Protein AF-A0A2D6R6D3-F1 (afdb_monomer_lite)

Secondary structure (DSSP, 8-state):
--EEEEEEEEE---S-HHHHHHHHHHHHHHTT-EEEEEEETTEEEEEEEEEHHHHHHHHHHHHHHSTT---EEEEESS-S-SSEEEEE-S-SS--SS---GGGPPEEE-HHHHHHHHHTT---EEEE-S-HHHHHHEEETTPEEP--SSGGGHHHHHTT-GGGTTSEEEEE-SSSHHHHHHHHHHHHTT-SEEEEETTHHHHHHHHSTTSSEEE-EE-SSTT-EE--S----B-TTT--B---EEE-SBTTT--EEE--HHHHHHTTT-SSHHHHH-S-BPP-------EEEEEEEEETTTTEEEEEESS-EETT-EEEEEETTEEEEEE-S--B-TT--B-SEESSEEEEEE-SS---TTPEEE-

Radius of gyration: 24.83 Å; chains: 1; bounding box: 67×50×64 Å

pLDDT: mean 93.05, std 6.68, range [47.41, 98.69]

Structure (mmCIF, N/CA/C/O backbone):
data_AF-A0A2D6R6D3-F1
#
_entry.id   AF-A0A2D6R6D3-F1
#
loop_
_atom_site.group_PDB
_atom_site.id
_atom_site.type_symbol
_atom_site.label_atom_id
_atom_site.label_alt_id
_atom_site.label_comp_id
_atom_site.label_asym_id
_atom_site.label_entity_id
_atom_site.label_seq_id
_atom_site.pdbx_PDB_ins_code
_atom_site.Cartn_x
_atom_site.Cartn_y
_atom_site.Cartn_z
_atom_site.occupancy
_atom_site.B_iso_or_equiv
_atom_site.auth_seq_id
_atom_site.auth_comp_id
_atom_site.auth_asym_id
_atom_site.auth_atom_id
_atom_site.pdbx_PDB_model_num
ATOM 1 N N . MET A 1 1 ? 17.740 9.467 -7.836 1.00 66.69 1 MET A N 1
ATOM 2 C CA . MET A 1 1 ? 16.291 9.187 -7.951 1.00 66.69 1 MET A CA 1
ATOM 3 C C . MET A 1 1 ? 15.582 10.338 -8.661 1.00 66.69 1 MET A C 1
ATOM 5 O O . MET A 1 1 ? 15.457 11.415 -8.078 1.00 66.69 1 MET A O 1
ATOM 9 N N . ARG A 1 2 ? 15.215 10.122 -9.936 1.00 89.38 2 ARG A N 1
ATOM 10 C CA . ARG A 1 2 ? 14.575 11.101 -10.849 1.00 89.38 2 ARG A CA 1
ATOM 11 C C . ARG A 1 2 ? 13.041 11.078 -10.786 1.00 89.38 2 ARG A C 1
ATOM 13 O O . ARG A 1 2 ? 12.392 12.029 -11.209 1.00 89.38 2 ARG A O 1
ATOM 20 N N . TYR A 1 3 ? 12.477 9.998 -10.257 1.00 93.69 3 TYR A N 1
ATOM 21 C CA . TYR A 1 3 ? 11.042 9.792 -10.134 1.00 93.69 3 TYR A CA 1
ATOM 22 C C . TYR A 1 3 ? 10.617 9.931 -8.678 1.00 93.69 3 TYR A C 1
ATOM 24 O O . TYR A 1 3 ? 11.438 9.883 -7.754 1.00 93.69 3 TYR A O 1
ATOM 32 N N . SER A 1 4 ? 9.321 10.108 -8.493 1.00 95.12 4 SER A N 1
ATOM 33 C CA . SER A 1 4 ? 8.671 10.097 -7.199 1.00 95.12 4 SER A CA 1
ATOM 34 C C . SER A 1 4 ? 7.430 9.225 -7.261 1.00 95.12 4 SER A C 1
ATOM 36 O O . SER A 1 4 ? 6.724 9.219 -8.271 1.00 95.12 4 SER A O 1
ATOM 38 N N . ILE A 1 5 ? 7.196 8.472 -6.193 1.00 95.31 5 ILE A N 1
ATOM 39 C CA . ILE A 1 5 ? 5.984 7.696 -5.971 1.00 95.31 5 ILE A CA 1
ATOM 40 C C . ILE A 1 5 ? 5.196 8.435 -4.905 1.00 95.31 5 ILE A C 1
ATOM 42 O O . ILE A 1 5 ? 5.696 8.632 -3.796 1.00 95.31 5 ILE A O 1
ATOM 46 N N . ILE A 1 6 ? 3.963 8.811 -5.226 1.00 95.88 6 ILE A N 1
ATOM 47 C CA . ILE A 1 6 ? 3.042 9.382 -4.254 1.00 95.88 6 ILE A CA 1
ATOM 48 C C . ILE A 1 6 ? 1.914 8.403 -3.957 1.00 95.88 6 ILE A C 1
ATOM 50 O O . ILE A 1 6 ? 1.458 7.674 -4.836 1.00 95.88 6 ILE A O 1
ATOM 54 N N . SER A 1 7 ? 1.424 8.426 -2.723 1.00 95.62 7 SER A N 1
ATOM 55 C CA . SER A 1 7 ? 0.125 7.858 -2.365 1.00 95.62 7 SER A CA 1
ATOM 56 C C . SER A 1 7 ? -0.698 8.875 -1.591 1.00 95.62 7 SER A C 1
ATOM 58 O O . SER A 1 7 ? -0.159 9.689 -0.836 1.00 95.62 7 SER A O 1
ATOM 60 N N . PHE A 1 8 ? -2.006 8.846 -1.805 1.00 96.88 8 PHE A N 1
ATOM 61 C CA . PHE A 1 8 ? -2.938 9.820 -1.262 1.00 96.88 8 PHE A CA 1
ATOM 62 C C . PHE A 1 8 ? -4.339 9.226 -1.178 1.00 96.88 8 PHE A C 1
ATOM 64 O O . PHE A 1 8 ? -4.719 8.352 -1.954 1.00 96.88 8 PHE A O 1
ATOM 71 N N . TYR A 1 9 ? -5.129 9.734 -0.245 1.00 96.56 9 TYR A N 1
ATOM 72 C CA . TYR A 1 9 ? -6.559 9.478 -0.211 1.00 96.56 9 TYR A CA 1
ATOM 73 C C . TYR A 1 9 ? -7.276 10.641 0.450 1.00 96.56 9 TYR A C 1
ATOM 75 O O . TYR A 1 9 ? -6.692 11.382 1.243 1.00 96.56 9 TYR A O 1
ATOM 83 N N . ARG A 1 10 ? -8.561 10.771 0.150 1.00 95.25 10 ARG A N 1
ATOM 84 C CA . ARG A 1 10 ? -9.457 11.668 0.857 1.00 95.25 10 ARG A CA 1
ATOM 85 C C . ARG A 1 10 ? -10.887 11.204 0.692 1.00 95.25 10 ARG A C 1
ATOM 87 O O . ARG A 1 10 ? -11.360 11.073 -0.433 1.00 95.25 10 ARG A O 1
ATOM 94 N N . TYR A 1 11 ? -11.573 11.054 1.818 1.00 94.25 11 TYR A N 1
ATOM 95 C CA . TYR A 1 11 ? -13.024 10.965 1.835 1.00 94.25 11 TYR A CA 1
ATOM 96 C C . TYR A 1 11 ? -13.609 12.375 1.716 1.00 94.25 11 TYR A C 1
ATOM 98 O O . TYR A 1 11 ? -13.347 13.247 2.547 1.00 94.25 11 TYR A O 1
ATOM 106 N N . HIS A 1 12 ? -14.327 12.622 0.630 1.00 93.00 12 HIS A N 1
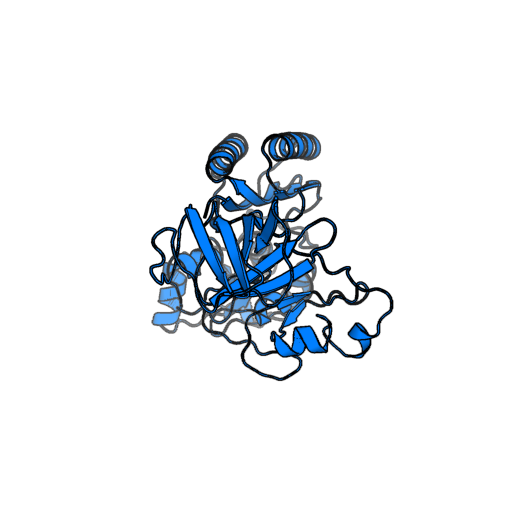ATOM 107 C CA . HIS A 1 12 ? -14.983 13.887 0.325 1.00 93.00 12 HIS A CA 1
ATOM 108 C C . HIS A 1 12 ? -16.080 13.612 -0.693 1.00 93.00 12 HIS A C 1
ATOM 110 O O . HIS A 1 12 ? -15.853 12.858 -1.633 1.00 93.00 12 HIS A O 1
ATOM 116 N N . HIS A 1 13 ? -17.253 14.215 -0.519 1.00 94.50 13 HIS A N 1
ATOM 117 C CA . HIS A 1 13 ? -18.343 13.985 -1.454 1.00 94.50 13 HIS A CA 1
ATOM 118 C C . HIS A 1 13 ? -17.981 14.512 -2.849 1.00 94.50 13 HIS A C 1
ATOM 120 O O . HIS A 1 13 ? -17.652 15.687 -3.002 1.00 94.50 13 HIS A O 1
ATOM 126 N N . ILE A 1 14 ? -18.055 13.644 -3.856 1.00 96.06 14 ILE A N 1
ATOM 127 C CA . ILE A 1 14 ? -17.831 13.990 -5.261 1.00 96.06 14 ILE A CA 1
ATOM 128 C C . ILE A 1 14 ? -19.138 13.760 -6.012 1.00 96.06 14 ILE A C 1
ATOM 130 O O . ILE A 1 14 ? -19.600 12.627 -6.139 1.00 96.06 14 ILE A O 1
ATOM 134 N N . GLU A 1 15 ? -19.721 14.839 -6.533 1.00 95.31 15 GLU A N 1
ATOM 135 C CA . GLU A 1 15 ? -21.025 14.791 -7.205 1.00 95.31 15 GLU A CA 1
ATOM 136 C C . GLU A 1 15 ? -20.974 13.972 -8.508 1.00 95.31 15 GLU A C 1
ATOM 138 O O . GLU A 1 15 ? -21.871 13.176 -8.785 1.00 95.31 15 GLU A O 1
ATOM 143 N N . LYS A 1 16 ? -19.908 14.151 -9.303 1.00 96.69 16 LYS A N 1
ATOM 144 C CA . LYS A 1 16 ? -19.742 13.557 -10.642 1.00 96.69 16 LYS A CA 1
ATOM 145 C C . LYS A 1 16 ? -18.388 12.843 -10.770 1.00 96.69 16 LYS A C 1
ATOM 147 O O . LYS A 1 16 ? -17.473 13.382 -11.402 1.00 96.69 16 LYS A O 1
ATOM 152 N N . PRO A 1 17 ? -18.220 11.655 -10.158 1.00 97.75 17 PRO A N 1
ATOM 153 C CA . PRO A 1 17 ? -16.941 10.943 -10.139 1.00 97.75 17 PRO A CA 1
ATOM 154 C C . PRO A 1 17 ? -16.437 10.555 -11.538 1.00 97.75 17 PRO A C 1
ATOM 156 O O . PRO A 1 17 ? -15.229 10.459 -11.751 1.00 97.75 17 PRO A O 1
ATOM 159 N N . GLU A 1 18 ? -17.329 10.379 -12.513 1.00 98.19 18 GLU A N 1
ATOM 160 C CA . GLU A 1 18 ? -16.987 10.059 -13.900 1.00 98.19 18 GLU A CA 1
ATOM 161 C C . GLU A 1 18 ? -16.227 11.197 -14.584 1.00 98.19 18 GLU A C 1
ATOM 163 O O . GLU A 1 18 ? -15.234 10.925 -15.263 1.00 98.19 18 GLU A O 1
ATOM 168 N N . LEU A 1 19 ? -16.653 12.449 -14.361 1.00 97.62 19 LEU A N 1
ATOM 169 C CA . LEU A 1 19 ? -16.004 13.636 -14.926 1.00 97.62 19 LEU A CA 1
ATOM 170 C C . LEU A 1 19 ? -14.599 13.811 -14.356 1.00 97.62 19 LEU A C 1
ATOM 172 O O . LEU A 1 19 ? -13.647 13.992 -15.109 1.00 97.62 19 LEU A O 1
ATOM 176 N N . LEU A 1 20 ? -14.459 13.677 -13.035 1.00 97.12 20 LEU A N 1
ATOM 177 C CA . LEU A 1 20 ? -13.153 13.743 -12.389 1.00 97.12 20 LEU A CA 1
ATOM 178 C C . LEU A 1 20 ? -12.238 12.603 -12.857 1.00 97.12 20 LEU A C 1
ATOM 180 O O . LEU A 1 20 ? -11.046 12.808 -13.072 1.00 97.12 20 LEU A O 1
ATOM 184 N N . ARG A 1 21 ? -12.778 11.392 -13.042 1.00 98.00 21 ARG A N 1
ATOM 185 C CA . ARG A 1 21 ? -12.014 10.270 -13.599 1.00 98.00 21 ARG A CA 1
ATOM 186 C C . ARG A 1 21 ? -11.478 10.606 -14.990 1.00 98.00 21 ARG A C 1
ATOM 188 O O . ARG A 1 21 ? -10.317 10.302 -15.252 1.00 98.00 21 ARG A O 1
ATOM 195 N N . ASP A 1 22 ? -12.289 11.200 -15.864 1.00 98.12 22 ASP A N 1
ATOM 196 C CA . ASP A 1 22 ? -11.862 11.586 -17.217 1.00 98.12 22 ASP A CA 1
ATOM 197 C C . ASP A 1 22 ? -10.799 12.697 -17.186 1.00 98.12 22 ASP A C 1
ATOM 199 O O . ASP A 1 22 ? -9.798 12.610 -17.900 1.00 98.12 22 ASP A O 1
ATOM 203 N N . GLU A 1 23 ? -10.955 13.686 -16.302 1.00 97.44 23 GLU A N 1
ATOM 204 C CA . GLU A 1 23 ? -9.970 14.752 -16.088 1.00 97.44 23 GLU A CA 1
ATOM 205 C C . GLU A 1 23 ? -8.623 14.198 -15.599 1.00 97.44 23 GLU A C 1
ATOM 207 O O . GLU A 1 23 ? -7.579 14.477 -16.195 1.00 97.44 23 GLU A O 1
ATOM 212 N N . LEU A 1 24 ? -8.640 13.343 -14.571 1.00 97.88 24 LEU A N 1
ATOM 213 C CA . LEU A 1 24 ? -7.445 12.685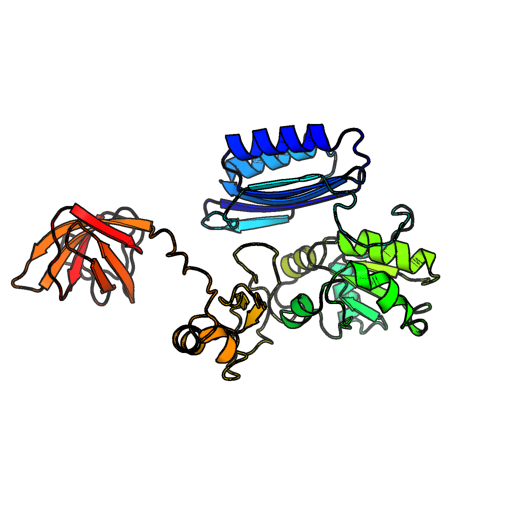 -14.037 1.00 97.88 24 LEU A CA 1
ATOM 214 C C . LEU A 1 24 ? -6.780 11.786 -15.080 1.00 97.88 24 LEU A C 1
ATOM 216 O O . LEU A 1 24 ? -5.559 11.804 -15.221 1.00 97.88 24 LEU A O 1
ATOM 220 N N . GLN A 1 25 ? -7.568 11.019 -15.838 1.00 98.19 25 GLN A N 1
ATOM 221 C CA . GLN A 1 25 ? -7.053 10.179 -16.916 1.00 98.19 25 GLN A CA 1
ATOM 222 C C . GLN A 1 25 ? -6.336 11.030 -17.972 1.00 98.19 25 GLN A C 1
ATOM 224 O O . GLN A 1 25 ? -5.228 10.677 -18.382 1.00 98.19 25 GLN A O 1
ATOM 229 N N . GLY A 1 26 ? -6.934 12.150 -18.390 1.00 97.50 26 GLY A N 1
ATOM 230 C CA . GLY A 1 26 ? -6.343 13.076 -19.354 1.00 97.50 26 GLY A CA 1
ATOM 231 C C . GLY A 1 26 ? -5.060 13.727 -18.838 1.00 97.50 26 GLY A C 1
ATOM 232 O O . GLY A 1 26 ? -4.040 13.696 -19.531 1.00 97.50 26 GLY A O 1
ATOM 233 N N . TYR A 1 27 ? -5.085 14.249 -17.608 1.00 97.62 27 TYR A N 1
ATOM 234 C CA . TYR A 1 27 ? -3.925 14.872 -16.973 1.00 97.62 27 TYR A CA 1
ATOM 235 C C . TYR A 1 27 ? -2.770 13.875 -16.837 1.00 97.62 27 TYR A C 1
ATOM 237 O O . TYR A 1 27 ? -1.681 14.109 -17.358 1.00 97.62 27 TYR A O 1
ATOM 245 N N . CYS A 1 28 ? -3.003 12.722 -16.204 1.00 97.94 28 CYS A N 1
ATOM 246 C CA . CYS A 1 28 ? -1.949 11.738 -15.976 1.00 97.94 28 CYS A CA 1
ATOM 247 C C . CYS A 1 28 ? -1.368 11.193 -17.290 1.00 97.94 28 CYS A C 1
ATOM 249 O O . CYS A 1 28 ? -0.156 11.032 -17.392 1.00 97.94 28 CYS A O 1
ATOM 251 N N . THR A 1 29 ? -2.196 10.976 -18.319 1.00 96.25 29 THR A N 1
ATOM 252 C CA . THR A 1 29 ? -1.712 10.520 -19.637 1.00 96.25 29 THR A CA 1
ATOM 253 C C . THR A 1 29 ? -0.832 11.576 -20.306 1.00 96.25 29 THR A C 1
ATOM 255 O O . THR A 1 29 ? 0.228 11.253 -20.834 1.00 96.25 29 THR A O 1
ATOM 258 N N . LYS A 1 30 ? -1.246 12.849 -20.274 1.00 97.19 30 LYS A N 1
ATOM 259 C CA . LYS A 1 30 ? -0.496 13.960 -20.878 1.00 97.19 30 LYS A CA 1
ATOM 260 C C . LYS A 1 30 ? 0.869 14.173 -20.217 1.00 97.19 30 LYS A C 1
ATOM 262 O O . LYS A 1 30 ? 1.810 14.577 -20.893 1.00 97.19 30 LYS A O 1
ATOM 267 N N . HIS A 1 31 ? 0.954 13.931 -18.914 1.00 96.81 31 HIS A N 1
ATOM 268 C CA . HIS A 1 31 ? 2.131 14.225 -18.101 1.00 96.81 31 HIS A CA 1
ATOM 269 C C . HIS A 1 31 ? 3.005 12.993 -17.801 1.00 96.81 31 HIS A C 1
ATOM 271 O O . HIS A 1 31 ? 3.937 13.108 -17.014 1.00 96.81 31 HIS A O 1
ATOM 277 N N . ASP A 1 32 ? 2.747 11.841 -18.435 1.00 95.69 32 ASP A N 1
ATOM 278 C CA . ASP A 1 32 ? 3.500 10.596 -18.206 1.00 95.69 32 ASP A CA 1
ATOM 279 C C . ASP A 1 32 ? 3.488 10.177 -16.723 1.00 95.69 32 ASP A C 1
ATOM 281 O O . ASP A 1 32 ? 4.518 9.987 -16.083 1.00 95.69 32 ASP A O 1
ATOM 285 N N . ILE A 1 33 ? 2.287 10.098 -16.142 1.00 98.25 33 ILE A N 1
ATOM 286 C CA . ILE A 1 33 ? 2.053 9.599 -14.783 1.00 98.25 33 ILE A CA 1
ATOM 287 C C . ILE A 1 33 ? 1.404 8.219 -14.886 1.00 98.25 33 ILE A C 1
ATOM 289 O O . ILE A 1 33 ? 0.326 8.064 -15.465 1.00 98.25 33 ILE A O 1
ATOM 293 N N . LEU A 1 34 ? 2.034 7.217 -14.270 1.00 97.50 34 LEU A N 1
ATOM 294 C CA . LEU A 1 34 ? 1.526 5.843 -14.196 1.00 97.50 34 LEU A CA 1
ATOM 295 C C . LEU A 1 34 ? 1.102 5.528 -12.766 1.00 97.50 34 LEU A C 1
ATOM 297 O O . LEU A 1 34 ? 1.655 6.076 -11.820 1.00 97.50 34 LEU A O 1
ATOM 301 N N . GLY A 1 35 ? 0.107 4.669 -12.579 1.00 96.88 35 GLY A N 1
ATOM 302 C CA . GLY A 1 35 ? -0.461 4.466 -11.253 1.00 96.88 35 GLY A CA 1
ATOM 303 C C . GLY A 1 35 ? -1.859 3.897 -11.264 1.00 96.88 35 GLY A C 1
ATOM 304 O O . GLY A 1 35 ? -2.443 3.625 -12.313 1.00 96.88 35 GLY A O 1
ATOM 305 N N . ARG A 1 36 ? -2.428 3.770 -10.072 1.00 98.00 36 ARG A N 1
ATOM 306 C CA . ARG A 1 36 ? -3.832 3.435 -9.875 1.00 98.00 36 ARG A CA 1
ATOM 307 C C . ARG A 1 36 ? -4.506 4.541 -9.080 1.00 98.00 36 ARG A C 1
ATOM 309 O O . ARG A 1 36 ? -4.091 4.836 -7.965 1.00 98.00 36 ARG A O 1
ATOM 316 N N . ILE A 1 37 ? -5.570 5.106 -9.639 1.00 98.38 37 ILE A N 1
ATOM 317 C CA . ILE A 1 37 ? -6.404 6.110 -8.979 1.00 98.38 37 ILE A CA 1
ATOM 318 C C . ILE A 1 37 ? -7.857 5.636 -9.029 1.00 98.38 37 ILE A C 1
ATOM 320 O O . ILE A 1 37 ? -8.402 5.324 -10.089 1.00 98.38 37 ILE A O 1
ATOM 324 N N . LEU A 1 38 ? -8.474 5.541 -7.861 1.00 98.38 38 LEU A N 1
ATOM 325 C CA . LEU A 1 38 ? -9.877 5.227 -7.667 1.00 98.38 38 LEU A CA 1
ATOM 326 C C . LEU A 1 38 ? -10.613 6.505 -7.289 1.00 98.38 38 LEU A C 1
ATOM 328 O O . LEU A 1 38 ? -10.189 7.234 -6.392 1.00 98.38 38 LEU A O 1
ATOM 332 N N . VAL A 1 39 ? -11.721 6.748 -7.971 1.00 98.25 39 VAL A N 1
ATOM 333 C CA . VAL A 1 39 ? -12.640 7.848 -7.690 1.00 98.25 39 VAL A CA 1
ATOM 334 C C . VAL A 1 39 ? -13.995 7.236 -7.371 1.00 98.25 39 VAL A C 1
ATOM 336 O O . VAL A 1 39 ? -14.430 6.309 -8.048 1.00 98.25 39 VAL A O 1
ATOM 339 N N . GLY A 1 40 ? -14.671 7.737 -6.354 1.00 97.19 40 GLY A N 1
ATOM 340 C CA . GLY A 1 40 ? -16.035 7.348 -6.026 1.00 97.19 40 GLY A CA 1
ATOM 341 C C . GLY A 1 40 ? -16.809 8.547 -5.515 1.00 97.19 40 GLY A C 1
ATOM 342 O O . GLY A 1 40 ? -16.233 9.605 -5.266 1.00 97.19 40 GLY A O 1
ATOM 343 N N . LYS A 1 41 ? -18.117 8.386 -5.314 1.00 96.44 41 LYS A N 1
ATOM 344 C CA . LYS A 1 41 ? -18.924 9.441 -4.678 1.00 96.44 41 LYS A CA 1
ATOM 345 C C . LYS A 1 41 ? -18.416 9.790 -3.279 1.00 96.44 41 LYS A C 1
ATOM 347 O O . LYS A 1 41 ? -18.600 10.917 -2.832 1.00 96.44 41 LYS A O 1
ATOM 352 N N . GLU A 1 42 ? -17.782 8.828 -2.607 1.00 95.31 42 GLU A N 1
ATOM 353 C CA . GLU A 1 42 ? -17.193 8.998 -1.278 1.00 95.31 42 GLU A CA 1
ATOM 354 C C . GLU A 1 42 ? -15.806 9.661 -1.282 1.00 95.31 42 GLU A C 1
ATOM 356 O O . GLU A 1 42 ? -15.331 10.039 -0.212 1.00 95.31 42 GLU A O 1
ATOM 361 N N . GLY A 1 43 ? -15.149 9.830 -2.438 1.00 96.38 43 GLY A N 1
ATOM 362 C CA . GLY A 1 43 ? -13.869 10.536 -2.516 1.00 96.38 43 GLY A CA 1
ATOM 363 C C . GLY A 1 43 ? -12.874 9.984 -3.532 1.00 96.38 43 GLY A C 1
ATOM 364 O O . GLY A 1 43 ? -13.238 9.502 -4.604 1.00 96.38 43 GLY A O 1
ATOM 365 N N . ILE A 1 44 ? -11.589 10.075 -3.190 1.00 98.00 44 ILE A N 1
ATOM 366 C CA . ILE A 1 44 ? -10.464 9.680 -4.044 1.00 98.00 44 ILE A CA 1
ATOM 367 C C . ILE A 1 44 ? -9.418 8.884 -3.257 1.00 98.00 44 ILE A C 1
ATOM 369 O O . ILE A 1 44 ? -9.116 9.198 -2.108 1.00 98.00 44 ILE A O 1
ATOM 373 N N . ASN A 1 45 ? -8.839 7.865 -3.882 1.00 98.06 45 ASN A N 1
ATOM 374 C CA . ASN A 1 45 ? -7.727 7.076 -3.356 1.00 98.06 45 ASN A CA 1
ATOM 375 C C . ASN A 1 45 ? -6.773 6.760 -4.500 1.00 98.06 45 ASN A C 1
ATOM 377 O O . ASN A 1 45 ? -7.213 6.298 -5.550 1.00 98.06 45 ASN A O 1
ATOM 381 N N . GLY A 1 46 ? -5.477 6.972 -4.326 1.00 97.06 46 GLY A N 1
ATOM 382 C CA . GLY A 1 46 ? -4.540 6.698 -5.395 1.00 97.06 46 GLY A CA 1
ATOM 383 C C . GLY A 1 46 ? -3.112 6.507 -4.940 1.00 97.06 46 GLY A C 1
ATOM 384 O O . GLY A 1 46 ? -2.678 6.991 -3.895 1.00 97.06 46 GLY A O 1
ATOM 385 N N . ALA A 1 47 ? -2.375 5.806 -5.787 1.00 96.81 47 ALA A N 1
ATOM 386 C CA . ALA A 1 47 ? -0.932 5.779 -5.757 1.00 96.81 47 ALA A CA 1
ATOM 387 C C . ALA A 1 47 ? -0.408 5.784 -7.194 1.00 96.81 47 ALA A C 1
ATOM 389 O O . ALA A 1 47 ? -0.917 5.074 -8.066 1.00 96.81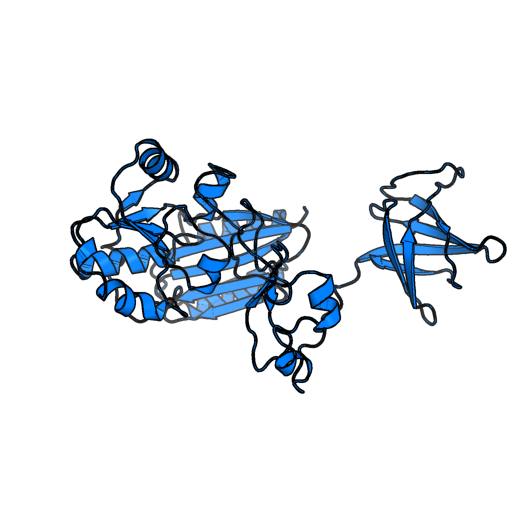 47 ALA A O 1
ATOM 390 N N . CYS A 1 48 ? 0.566 6.641 -7.460 1.00 97.62 48 CYS A N 1
ATOM 391 C CA . CYS A 1 48 ? 1.102 6.851 -8.795 1.00 97.62 48 CYS A CA 1
ATOM 392 C C . CYS A 1 48 ? 2.550 7.322 -8.738 1.00 97.62 48 CYS A C 1
ATOM 394 O O . CYS A 1 48 ? 3.040 7.763 -7.699 1.00 97.62 48 CYS A O 1
ATOM 396 N N . SER A 1 49 ? 3.237 7.210 -9.867 1.00 97.62 49 SER A N 1
ATOM 397 C CA . SER A 1 49 ? 4.623 7.602 -10.024 1.00 97.62 49 SER A CA 1
ATOM 398 C C . SER A 1 49 ? 4.837 8.386 -11.313 1.00 97.62 49 SER A C 1
ATOM 400 O O . SER A 1 49 ? 4.191 8.124 -12.330 1.00 97.62 49 SER A O 1
ATOM 402 N N . GLY A 1 50 ? 5.799 9.300 -11.275 1.00 97.00 50 GLY A N 1
ATOM 403 C CA . GLY A 1 50 ? 6.204 10.147 -12.395 1.00 97.00 50 GLY A CA 1
ATOM 404 C C . GLY A 1 50 ? 7.493 10.895 -12.064 1.00 97.00 50 GLY A C 1
ATOM 405 O O . GLY A 1 50 ? 8.064 10.713 -10.983 1.00 97.00 50 GLY A O 1
ATOM 406 N N . LYS A 1 51 ? 7.981 11.723 -12.990 1.00 96.62 51 LYS A N 1
ATOM 407 C CA . LYS A 1 51 ? 9.150 12.584 -12.739 1.00 96.62 51 LYS A CA 1
ATOM 408 C C . LYS A 1 51 ? 8.857 13.558 -11.602 1.00 96.62 51 LYS A C 1
ATOM 410 O O . LYS A 1 51 ? 7.742 14.058 -11.505 1.00 96.62 51 LYS A O 1
ATOM 415 N N . LYS A 1 52 ? 9.850 13.842 -10.759 1.00 95.38 52 LYS A N 1
ATOM 416 C CA . LYS A 1 52 ? 9.669 14.660 -9.546 1.00 95.38 52 LYS A CA 1
ATOM 417 C C . LYS A 1 52 ? 8.949 15.982 -9.805 1.00 95.38 52 LYS A C 1
ATOM 419 O O . LYS A 1 52 ? 7.973 16.275 -9.129 1.00 95.38 52 LYS A O 1
ATOM 424 N N . GLU A 1 53 ? 9.374 16.731 -10.816 1.00 95.44 53 GLU A N 1
ATOM 425 C CA . GLU A 1 53 ? 8.812 18.044 -11.148 1.00 95.44 53 GLU A CA 1
ATOM 426 C C . GLU A 1 53 ? 7.337 17.932 -11.561 1.00 95.44 53 GLU A C 1
ATOM 428 O O . GLU A 1 53 ? 6.492 18.693 -11.100 1.00 95.44 53 GLU A O 1
ATOM 433 N N . VAL A 1 54 ? 7.012 16.907 -12.355 1.00 97.06 54 VAL A N 1
ATOM 434 C CA . VAL A 1 54 ? 5.635 16.590 -12.757 1.00 97.06 54 VAL A CA 1
ATOM 435 C C . VAL A 1 54 ? 4.778 16.204 -11.550 1.00 97.06 54 VAL A C 1
ATOM 437 O O . VAL A 1 54 ? 3.611 16.582 -11.464 1.00 97.06 54 VAL A O 1
ATOM 440 N N . MET A 1 55 ? 5.341 15.452 -10.604 1.00 97.88 55 MET A N 1
ATOM 441 C CA . MET A 1 55 ? 4.616 15.042 -9.405 1.00 97.88 55 MET A CA 1
ATOM 442 C C . MET A 1 55 ? 4.315 16.228 -8.481 1.00 97.88 55 MET A C 1
ATOM 444 O O . MET A 1 55 ? 3.247 16.243 -7.875 1.00 97.88 55 MET A O 1
ATOM 448 N N . GLU A 1 56 ? 5.180 17.244 -8.403 1.00 96.75 56 GLU A N 1
ATOM 449 C CA . GLU A 1 56 ? 4.875 18.492 -7.680 1.00 96.75 56 GLU A CA 1
ATOM 450 C C . GLU A 1 56 ? 3.691 19.252 -8.295 1.00 96.75 56 GLU A C 1
ATOM 452 O O . GLU A 1 56 ? 2.777 19.689 -7.583 1.00 96.75 56 GLU A O 1
ATOM 457 N N . GLU A 1 57 ? 3.660 19.362 -9.626 1.00 97.19 57 GLU A N 1
ATOM 458 C CA . GLU A 1 57 ? 2.535 19.962 -10.351 1.00 97.19 57 GLU A CA 1
ATOM 459 C C . GLU A 1 57 ? 1.244 19.165 -10.130 1.00 97.19 57 GLU A C 1
ATOM 461 O O . GLU A 1 57 ? 0.192 19.744 -9.849 1.00 97.19 57 GLU A O 1
ATOM 466 N N . PHE A 1 58 ? 1.325 17.834 -10.178 1.00 97.88 58 PHE A N 1
ATOM 467 C CA . PHE A 1 58 ? 0.174 16.965 -9.968 1.00 97.88 58 PHE A CA 1
ATOM 468 C C . PHE A 1 58 ? -0.364 17.035 -8.533 1.00 97.88 58 PHE A C 1
ATOM 470 O O . PHE A 1 58 ? -1.579 17.077 -8.331 1.00 97.88 58 PHE A O 1
ATOM 477 N N . LYS A 1 59 ? 0.518 17.109 -7.525 1.00 97.62 59 LYS A N 1
ATOM 478 C CA . LYS A 1 59 ? 0.123 17.336 -6.125 1.00 97.62 59 LYS A CA 1
ATOM 479 C C . LYS A 1 59 ? -0.637 18.652 -5.976 1.00 97.62 59 LYS A C 1
ATOM 481 O O . LYS A 1 59 ? -1.698 18.675 -5.352 1.00 97.62 59 LYS A O 1
ATOM 486 N N . SER A 1 60 ? -0.139 19.716 -6.605 1.00 96.25 60 SER A N 1
ATOM 487 C CA . SER A 1 60 ? -0.784 21.035 -6.604 1.00 96.25 60 SER A CA 1
ATOM 488 C C . SER A 1 60 ? -2.148 21.004 -7.303 1.00 96.25 60 SER A C 1
ATOM 490 O O . SER A 1 60 ? -3.133 21.525 -6.776 1.00 96.25 60 SER A O 1
ATOM 492 N N . PHE A 1 61 ? -2.236 20.329 -8.454 1.00 96.00 61 PHE A N 1
ATOM 493 C CA . PHE A 1 61 ? -3.491 20.101 -9.170 1.00 96.00 61 PHE A CA 1
ATOM 494 C C . PHE A 1 61 ? -4.517 19.378 -8.285 1.00 96.00 61 PHE A C 1
ATOM 496 O O . PHE A 1 61 ? -5.628 19.875 -8.099 1.00 96.00 61 PHE A O 1
ATOM 503 N N . LEU A 1 62 ? -4.138 18.264 -7.656 1.00 96.56 62 LEU A N 1
ATOM 504 C CA . LEU A 1 62 ? -5.025 17.523 -6.759 1.00 96.56 62 LEU A CA 1
ATOM 505 C C . LEU A 1 62 ? -5.437 18.346 -5.531 1.00 96.56 62 LEU A C 1
ATOM 507 O O . LEU A 1 62 ? -6.598 18.304 -5.138 1.00 96.56 62 LEU A O 1
ATOM 511 N N . GLN A 1 63 ? -4.533 19.125 -4.933 1.00 95.81 63 GLN A N 1
ATOM 512 C CA . GLN A 1 63 ? -4.865 19.996 -3.799 1.00 95.81 63 GLN A CA 1
ATOM 513 C C . GLN A 1 63 ? -5.848 21.107 -4.167 1.00 95.81 63 GLN A C 1
ATOM 515 O O . GLN A 1 63 ? -6.668 21.475 -3.326 1.00 95.81 63 GLN A O 1
ATOM 520 N N . SER A 1 64 ? -5.812 21.600 -5.411 1.00 93.44 64 SER A N 1
ATOM 521 C CA . SER A 1 64 ? -6.797 22.572 -5.901 1.00 93.44 64 SER A CA 1
ATOM 522 C C . SER A 1 64 ? -8.219 21.997 -5.952 1.00 93.44 64 SER A C 1
ATOM 524 O O . SER A 1 64 ? -9.179 22.720 -5.705 1.00 93.44 64 SER A O 1
ATOM 526 N N . GLN A 1 65 ? -8.348 20.689 -6.205 1.00 89.75 65 GLN A N 1
ATOM 527 C CA . GLN A 1 65 ? -9.624 19.964 -6.211 1.00 89.75 65 GLN A CA 1
ATOM 528 C C . GLN A 1 65 ? -10.012 19.461 -4.808 1.00 89.75 65 GLN A C 1
ATOM 530 O O . GLN A 1 65 ? -11.188 19.318 -4.485 1.00 89.75 65 GLN A O 1
ATOM 535 N N . PHE A 1 66 ? -9.018 19.198 -3.954 1.00 92.81 66 PHE A N 1
ATOM 536 C CA . PHE A 1 66 ? -9.173 18.534 -2.661 1.00 92.81 66 PHE A CA 1
ATOM 537 C C . PHE A 1 66 ? -8.410 19.265 -1.547 1.00 92.81 66 PHE A C 1
ATOM 539 O O . PHE A 1 66 ? -7.334 18.844 -1.113 1.00 92.81 66 PHE A O 1
ATOM 546 N N . ALA A 1 67 ? -8.994 20.346 -1.028 1.00 89.25 67 ALA A N 1
ATOM 547 C CA . ALA A 1 67 ? -8.360 21.238 -0.049 1.00 89.25 67 ALA A CA 1
ATOM 548 C C . ALA A 1 67 ? -7.909 20.533 1.247 1.00 89.25 67 ALA A C 1
ATOM 550 O O . ALA A 1 67 ? -8.732 20.201 2.099 1.00 89.25 67 ALA A O 1
ATOM 551 N N . GLY A 1 68 ? -6.608 20.311 1.443 1.00 86.12 68 GLY A N 1
ATOM 552 C CA . GLY A 1 68 ? -6.057 19.575 2.599 1.00 86.12 68 GLY A CA 1
ATOM 553 C C . GLY A 1 68 ? -5.756 18.098 2.322 1.00 86.12 68 GLY A C 1
ATOM 554 O O . GLY A 1 68 ? -5.567 17.326 3.257 1.00 86.12 68 GLY A O 1
ATOM 555 N N . LEU A 1 69 ? -5.752 17.685 1.051 1.00 94.12 69 LEU A N 1
ATOM 556 C CA . LEU A 1 69 ? -5.194 16.402 0.642 1.00 94.12 69 LEU A CA 1
ATOM 557 C C . LEU A 1 69 ? -3.702 16.364 0.992 1.00 94.12 69 LEU A C 1
ATOM 559 O O . LEU A 1 69 ? -2.942 17.275 0.647 1.00 94.12 69 LEU A O 1
ATOM 563 N N . THR A 1 70 ? -3.302 15.305 1.684 1.00 91.56 70 THR A N 1
ATOM 564 C CA . THR A 1 70 ? -1.912 15.039 2.038 1.00 91.56 70 THR A CA 1
ATOM 565 C C . THR A 1 70 ? -1.353 13.933 1.157 1.00 91.56 70 THR A C 1
ATOM 567 O O . THR A 1 70 ? -2.077 13.047 0.694 1.00 91.56 70 THR A O 1
ATOM 570 N N . PHE A 1 71 ? -0.045 13.992 0.927 1.00 94.12 71 PHE A N 1
ATOM 571 C CA . PHE A 1 71 ? 0.670 13.030 0.103 1.00 94.12 71 PHE A CA 1
ATOM 572 C C . PHE A 1 71 ? 1.748 12.364 0.933 1.00 94.12 71 PHE A C 1
ATOM 574 O O . PHE A 1 71 ? 2.459 13.019 1.694 1.00 94.12 71 PHE A O 1
ATOM 581 N N . ARG A 1 72 ? 1.885 11.058 0.747 1.00 91.19 72 ARG A N 1
ATOM 582 C CA . ARG A 1 72 ? 3.083 10.330 1.151 1.00 91.19 72 ARG A CA 1
ATOM 583 C C . ARG A 1 72 ? 3.941 10.179 -0.073 1.00 91.19 72 ARG A C 1
ATOM 585 O O . ARG A 1 72 ? 3.438 9.707 -1.089 1.00 91.19 72 ARG A O 1
ATOM 592 N N . GLU A 1 73 ? 5.197 10.560 0.043 1.00 92.38 73 GLU A N 1
ATOM 593 C CA . GLU A 1 73 ? 6.106 10.630 -1.082 1.00 92.38 73 GLU A CA 1
ATOM 594 C C . GLU A 1 73 ? 7.358 9.804 -0.821 1.00 92.38 73 GLU A C 1
ATOM 596 O O . GLU A 1 73 ? 7.930 9.859 0.266 1.00 92.38 73 GLU A O 1
ATOM 601 N N . GLN A 1 74 ? 7.786 9.054 -1.832 1.00 89.81 74 GLN A N 1
ATOM 602 C CA . GLN A 1 74 ? 9.029 8.301 -1.799 1.00 89.81 74 GLN A CA 1
ATOM 603 C C . GLN A 1 74 ? 9.800 8.514 -3.105 1.00 89.81 74 GLN A C 1
ATOM 605 O O . GLN A 1 74 ? 9.250 8.289 -4.188 1.00 89.81 74 GLN A O 1
ATOM 610 N N . PRO A 1 75 ? 11.080 8.917 -3.040 1.00 90.19 75 PRO A N 1
ATOM 611 C CA . PRO A 1 75 ? 11.898 9.041 -4.235 1.00 90.19 75 PRO A CA 1
ATOM 612 C C . PRO A 1 75 ? 12.153 7.658 -4.852 1.00 90.19 75 PRO A C 1
ATOM 614 O O . PRO A 1 75 ? 12.337 6.667 -4.147 1.00 90.19 75 PRO A O 1
ATOM 617 N N . TYR A 1 76 ? 12.187 7.594 -6.183 1.00 88.69 76 TYR A N 1
ATOM 618 C CA . TYR A 1 76 ? 12.455 6.362 -6.924 1.00 88.69 76 TYR A CA 1
ATOM 619 C C . TYR A 1 76 ? 13.253 6.626 -8.211 1.00 88.69 76 TYR A C 1
ATOM 621 O O . TYR A 1 76 ? 13.529 7.774 -8.586 1.00 88.69 76 TYR A O 1
ATOM 629 N N . ASN A 1 77 ? 13.715 5.566 -8.873 1.00 86.31 77 ASN A N 1
ATOM 630 C CA . ASN A 1 77 ? 14.556 5.695 -10.069 1.00 86.31 77 ASN A CA 1
ATOM 631 C C . ASN A 1 77 ? 13.763 5.669 -11.379 1.00 86.31 77 ASN A C 1
ATOM 633 O O . ASN A 1 77 ? 14.209 6.292 -12.341 1.00 86.31 77 ASN A O 1
ATOM 637 N N . THR A 1 78 ? 12.598 5.020 -11.394 1.00 87.06 78 THR A N 1
ATOM 638 C CA . THR A 1 78 ? 11.753 4.814 -12.581 1.00 87.06 78 THR A CA 1
ATOM 639 C C . THR A 1 78 ? 10.265 4.912 -12.195 1.00 87.06 78 THR A C 1
ATOM 641 O O . THR A 1 78 ? 9.940 5.348 -11.088 1.00 87.06 78 THR A O 1
ATOM 644 N N . HIS A 1 79 ? 9.341 4.516 -13.073 1.00 89.88 79 HIS A N 1
ATOM 645 C CA . HIS A 1 79 ? 7.961 4.257 -12.658 1.00 89.88 79 HIS A CA 1
ATOM 646 C C . HIS A 1 79 ? 7.850 3.003 -11.781 1.00 89.88 79 HIS A C 1
ATOM 648 O O . HIS A 1 79 ? 8.470 1.987 -12.078 1.00 89.88 79 HIS A O 1
ATOM 654 N N . SER A 1 80 ? 6.994 3.043 -10.754 1.00 89.75 80 SER A N 1
ATOM 655 C CA . SER A 1 80 ? 6.629 1.857 -9.959 1.00 89.75 80 SER A CA 1
ATOM 656 C C . SER A 1 80 ? 5.377 1.140 -10.470 1.00 89.75 80 SER A C 1
ATOM 658 O O . SER A 1 80 ? 4.899 0.209 -9.832 1.00 89.75 80 SER A O 1
ATOM 660 N N . TYR A 1 81 ? 4.834 1.584 -11.605 1.00 89.75 81 TYR A N 1
ATOM 661 C CA . TYR A 1 81 ? 3.661 1.004 -12.244 1.00 89.75 81 TYR A CA 1
ATOM 662 C C . TYR A 1 81 ? 3.909 0.819 -13.736 1.00 89.75 81 TYR A C 1
ATOM 664 O O . TYR A 1 81 ? 4.346 1.746 -14.414 1.00 89.75 81 TYR A O 1
ATOM 672 N N . HIS A 1 82 ? 3.496 -0.323 -14.279 1.00 86.44 82 HIS A N 1
ATOM 673 C CA . HIS A 1 82 ? 3.526 -0.575 -15.723 1.00 86.44 82 HIS A CA 1
ATOM 674 C C . HIS A 1 82 ? 2.515 0.234 -16.551 1.00 86.44 82 HIS A C 1
ATOM 676 O O . HIS A 1 82 ? 2.682 0.377 -17.762 1.00 86.44 82 HIS A O 1
ATOM 682 N N . LYS A 1 83 ? 1.417 0.697 -15.944 1.00 91.25 83 LYS A N 1
ATOM 683 C CA . LYS A 1 83 ? 0.359 1.436 -16.648 1.00 91.25 83 LYS A CA 1
ATOM 684 C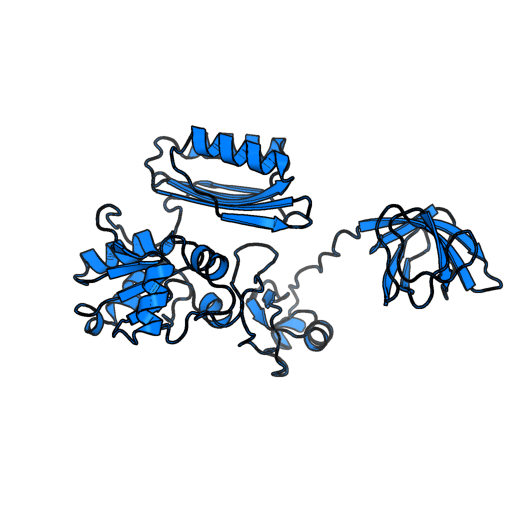 C . LYS A 1 83 ? -0.441 2.332 -15.715 1.00 91.25 83 LYS A C 1
ATOM 686 O O . LYS A 1 83 ? -0.522 2.087 -14.514 1.00 91.25 83 LYS A O 1
ATOM 691 N N . LEU A 1 84 ? -1.106 3.318 -16.304 1.00 96.81 84 LEU A N 1
ATOM 692 C CA . LEU A 1 84 ? -2.119 4.125 -15.642 1.00 96.81 84 LEU A CA 1
ATOM 693 C C . LEU A 1 84 ? -3.476 3.405 -15.631 1.00 96.81 84 LEU A C 1
ATOM 695 O O . LEU A 1 84 ? -3.927 2.867 -16.644 1.00 96.81 84 LEU A O 1
ATOM 699 N N . VAL A 1 85 ? -4.145 3.421 -14.481 1.00 97.62 85 VAL A N 1
ATOM 700 C CA . VAL A 1 85 ? -5.511 2.935 -14.284 1.00 97.62 85 VAL A CA 1
ATOM 701 C C . VAL A 1 85 ? -6.275 3.949 -13.439 1.00 97.62 85 VAL A C 1
ATOM 703 O O . VAL A 1 85 ? -6.117 3.973 -12.221 1.00 97.62 85 VAL A O 1
ATOM 706 N N . VAL A 1 86 ? -7.150 4.735 -14.066 1.00 98.19 86 VAL A N 1
ATOM 707 C CA . VAL A 1 86 ? -8.111 5.590 -13.353 1.00 98.19 86 VAL A CA 1
ATOM 708 C C . VAL A 1 86 ? -9.500 4.964 -13.464 1.00 98.19 86 VAL A C 1
ATOM 710 O O . VAL A 1 86 ? -9.967 4.668 -14.566 1.00 98.19 86 VAL A O 1
ATOM 713 N N . ARG A 1 87 ? -10.159 4.681 -12.336 1.00 98.25 87 ARG A N 1
ATOM 714 C CA . ARG A 1 87 ? -11.449 3.972 -12.323 1.00 98.25 87 ARG A CA 1
ATOM 715 C C . ARG A 1 87 ? -12.438 4.590 -11.355 1.00 98.25 87 ARG A C 1
ATOM 717 O O . ARG A 1 87 ? -12.080 4.909 -10.227 1.00 98.25 87 ARG A O 1
ATOM 724 N N . VAL A 1 88 ? -13.697 4.636 -11.786 1.00 98.44 88 VAL A N 1
ATOM 725 C CA . VAL A 1 88 ? -14.819 4.885 -10.882 1.00 98.44 88 VAL A CA 1
ATOM 726 C C . VAL A 1 88 ? -15.152 3.605 -10.115 1.00 98.44 88 VAL A C 1
ATOM 728 O O . VAL A 1 88 ? -15.118 2.499 -10.679 1.00 98.44 88 VAL A O 1
ATOM 731 N N . ARG A 1 89 ? -15.417 3.745 -8.820 1.00 97.44 89 ARG A N 1
ATOM 732 C CA . ARG A 1 89 ? -15.864 2.688 -7.912 1.00 97.44 89 ARG A CA 1
ATOM 733 C C . ARG A 1 89 ? -16.926 3.236 -6.971 1.00 97.44 89 ARG A C 1
ATOM 735 O O . ARG A 1 89 ? -16.894 4.418 -6.642 1.00 97.44 89 ARG A O 1
ATOM 742 N N . ASP A 1 90 ? -17.809 2.355 -6.516 1.00 94.88 90 ASP A N 1
ATOM 743 C CA . ASP A 1 90 ? -18.758 2.687 -5.450 1.00 94.88 90 ASP A CA 1
ATOM 744 C C . ASP A 1 90 ? -17.997 3.024 -4.165 1.00 94.88 90 ASP A C 1
ATOM 746 O O . ASP A 1 90 ? -18.258 4.044 -3.533 1.00 94.88 90 ASP A O 1
ATOM 750 N N . GLU A 1 91 ? -16.962 2.229 -3.874 1.00 96.31 91 GLU A N 1
ATOM 751 C CA . GLU A 1 91 ? -16.047 2.443 -2.761 1.00 96.31 91 GLU A CA 1
ATOM 752 C C . GLU A 1 91 ? -14.595 2.639 -3.241 1.00 96.31 91 GLU A C 1
ATOM 754 O O . GLU A 1 91 ? -14.036 1.798 -3.955 1.00 96.31 91 GLU A O 1
ATOM 759 N N . ILE A 1 92 ? -13.939 3.719 -2.802 1.00 96.31 92 ILE A N 1
ATOM 760 C CA . ILE A 1 92 ? -12.495 3.957 -2.992 1.00 96.31 92 ILE A CA 1
ATOM 761 C C . ILE A 1 92 ? -11.634 3.060 -2.091 1.00 96.31 92 ILE A C 1
ATOM 763 O O . ILE A 1 92 ? -10.438 2.879 -2.341 1.00 96.31 92 ILE A O 1
ATOM 767 N N . CYS A 1 93 ? -12.256 2.492 -1.057 1.00 96.31 93 CYS A N 1
ATOM 768 C CA . CYS A 1 93 ? -11.734 1.439 -0.200 1.00 96.31 93 CYS A CA 1
ATOM 769 C C . CYS A 1 93 ? -12.877 0.466 0.099 1.00 96.31 93 CYS A C 1
ATOM 771 O O . CYS A 1 93 ? -13.734 0.773 0.924 1.00 96.31 93 CYS A O 1
ATOM 773 N N . ALA A 1 94 ? -12.911 -0.663 -0.610 1.00 95.69 94 ALA A N 1
ATOM 774 C CA . ALA A 1 94 ? -14.019 -1.610 -0.542 1.00 95.69 94 ALA A CA 1
ATOM 775 C C . ALA A 1 94 ? -14.094 -2.286 0.833 1.00 95.69 94 ALA A C 1
ATOM 777 O O . ALA A 1 94 ? -13.227 -3.096 1.159 1.00 95.69 94 ALA A O 1
ATOM 778 N N . PHE A 1 95 ? -15.121 -1.942 1.606 1.00 95.69 95 PHE A N 1
ATOM 779 C CA . PHE A 1 95 ? -15.355 -2.428 2.965 1.00 95.69 95 PHE A CA 1
ATOM 780 C C . PHE A 1 95 ? -16.570 -3.350 3.050 1.00 95.69 95 PHE A C 1
ATOM 782 O O . PHE A 1 95 ? -16.621 -4.195 3.931 1.00 95.69 95 PHE A O 1
ATOM 789 N N . GLY A 1 96 ? -17.518 -3.245 2.111 1.00 91.12 96 GLY A N 1
ATOM 790 C CA . GLY A 1 96 ? -18.660 -4.163 2.047 1.00 91.12 96 GLY A CA 1
ATOM 791 C C . GLY A 1 96 ? -19.752 -3.921 3.095 1.00 91.12 96 GLY A C 1
ATOM 792 O O . GLY A 1 96 ? -20.688 -4.711 3.169 1.00 91.12 96 GLY A O 1
ATOM 793 N N . ALA A 1 97 ? -19.665 -2.830 3.858 1.00 91.19 97 ALA A N 1
ATOM 794 C CA . ALA A 1 97 ? -20.695 -2.375 4.783 1.00 91.19 97 ALA A CA 1
ATOM 795 C C . ALA A 1 97 ? -20.832 -0.848 4.713 1.00 91.19 97 ALA A C 1
ATOM 797 O O . ALA A 1 97 ? -19.842 -0.141 4.501 1.00 91.19 97 ALA A O 1
ATOM 798 N N . ASP A 1 98 ? -22.053 -0.351 4.909 1.00 90.12 98 ASP A N 1
ATOM 799 C CA . ASP A 1 98 ? -22.306 1.080 5.065 1.00 90.12 98 ASP A CA 1
ATOM 800 C C . ASP A 1 98 ? -21.822 1.533 6.444 1.00 90.12 98 ASP A C 1
ATOM 802 O O . ASP A 1 98 ? -22.122 0.896 7.452 1.00 90.12 98 ASP A O 1
ATOM 806 N N . VAL A 1 99 ? -21.057 2.625 6.477 1.00 92.81 99 VAL A N 1
ATOM 807 C CA . VAL A 1 99 ? -20.442 3.162 7.696 1.00 92.81 99 VAL A CA 1
ATOM 808 C C . VAL A 1 99 ? -20.489 4.681 7.665 1.00 92.81 99 VAL A C 1
ATOM 810 O O . VAL A 1 99 ? -20.129 5.298 6.656 1.00 92.81 99 VAL A O 1
ATOM 813 N N . ASP A 1 100 ? -20.857 5.300 8.785 1.00 93.00 100 ASP A N 1
ATOM 814 C CA . ASP A 1 100 ? -20.763 6.744 8.942 1.00 93.00 100 ASP A CA 1
ATOM 815 C C . ASP A 1 100 ? -19.334 7.160 9.319 1.00 93.00 100 ASP A C 1
ATOM 817 O O . ASP A 1 100 ? -18.896 7.095 10.470 1.00 93.00 100 ASP A O 1
ATOM 821 N N . LEU A 1 101 ? -18.595 7.669 8.332 1.00 92.94 101 LEU A N 1
ATOM 822 C CA . LEU A 1 101 ? -17.236 8.180 8.520 1.00 92.94 101 LEU A CA 1
ATOM 823 C C . LEU A 1 101 ? -17.147 9.377 9.484 1.00 92.94 101 LEU A C 1
ATOM 825 O O . LEU A 1 101 ? -16.044 9.698 9.940 1.00 92.94 101 LEU A O 1
ATOM 829 N N . GLN A 1 102 ? -18.262 10.038 9.823 1.00 92.44 102 GLN A N 1
ATOM 830 C CA . GLN A 1 102 ? -18.282 11.047 10.889 1.00 92.44 102 GLN A CA 1
ATOM 831 C C . GLN A 1 102 ? -18.041 10.418 12.264 1.00 92.44 102 GLN A C 1
ATOM 833 O O . GLN A 1 102 ? -17.485 11.070 13.149 1.00 92.44 102 GLN A O 1
ATOM 838 N N . ASN A 1 103 ? -18.377 9.137 12.430 1.00 93.12 103 ASN A N 1
ATOM 839 C CA . ASN A 1 103 ? -18.192 8.393 13.666 1.00 93.12 103 ASN A CA 1
ATOM 840 C C . ASN A 1 103 ? -16.834 7.676 13.755 1.00 93.12 103 ASN A C 1
ATOM 842 O O . ASN A 1 103 ? -16.669 6.776 14.576 1.00 93.12 103 ASN A O 1
ATOM 846 N N . LYS A 1 104 ? -15.831 8.068 12.964 1.00 94.94 104 LYS A N 1
ATOM 847 C CA . LYS A 1 104 ? -14.494 7.458 13.020 1.00 94.94 104 LYS A CA 1
ATOM 848 C C . LYS A 1 104 ? -13.839 7.506 14.405 1.00 94.94 104 LYS A C 1
ATOM 850 O O . LYS A 1 104 ? -14.191 8.310 15.276 1.00 94.94 104 LYS A O 1
ATOM 855 N N . GLY A 1 105 ? -12.881 6.604 14.602 1.00 96.25 105 GLY A N 1
ATOM 856 C CA . GLY A 1 105 ? -12.061 6.533 15.807 1.00 96.25 105 GLY A CA 1
ATOM 857 C C . GLY A 1 105 ? -11.126 7.727 15.964 1.00 96.25 105 GLY A C 1
ATOM 858 O O . GLY A 1 105 ? -10.928 8.531 15.046 1.00 96.25 105 GLY A O 1
ATOM 859 N N . THR A 1 106 ? -10.521 7.820 17.142 1.00 98.00 106 THR A N 1
ATOM 860 C CA . THR A 1 106 ? -9.593 8.899 17.488 1.00 98.00 106 THR A CA 1
ATOM 861 C C . THR A 1 106 ? -8.250 8.682 16.800 1.00 98.00 106 THR A C 1
ATOM 863 O O . THR A 1 106 ? -7.676 7.594 16.861 1.00 98.00 106 THR A O 1
ATOM 866 N N . TYR A 1 107 ? -7.725 9.711 16.136 1.00 97.81 107 TYR A N 1
ATOM 867 C CA . TYR A 1 107 ? -6.359 9.641 15.626 1.00 97.81 107 TYR A CA 1
ATOM 868 C C . TYR A 1 107 ? -5.370 9.707 16.780 1.00 97.81 107 TYR A C 1
ATOM 870 O O . TYR A 1 107 ? -5.429 10.643 17.574 1.00 97.81 107 TYR A O 1
ATOM 878 N N . ILE A 1 108 ? -4.420 8.780 16.786 1.00 98.12 108 ILE A N 1
ATOM 879 C CA . ILE A 1 108 ? -3.201 8.905 17.583 1.00 98.12 108 ILE A CA 1
ATOM 880 C C . ILE A 1 108 ? -2.035 9.246 16.661 1.00 98.12 108 ILE A C 1
ATOM 882 O O . ILE A 1 108 ? -1.934 8.740 15.536 1.00 98.12 108 ILE A O 1
ATOM 886 N N . GLU A 1 109 ? -1.160 10.134 17.115 1.00 98.12 109 GLU A N 1
ATOM 887 C CA . GLU A 1 109 ? 0.070 10.445 16.386 1.00 98.12 109 GLU A CA 1
ATOM 888 C C . GLU A 1 109 ? 1.075 9.287 16.536 1.00 98.12 109 GLU A C 1
ATOM 890 O O . GLU A 1 109 ? 1.058 8.587 17.552 1.00 98.12 109 GLU A O 1
ATOM 895 N N . PRO A 1 110 ? 2.003 9.074 15.583 1.00 97.81 110 PRO A N 1
ATOM 896 C CA . PRO A 1 110 ? 3.053 8.065 15.737 1.00 97.81 110 PRO A CA 1
ATOM 897 C C . PRO A 1 110 ? 3.838 8.187 17.051 1.00 97.81 110 PRO A C 1
ATOM 899 O O . PRO A 1 110 ? 4.170 7.184 17.675 1.00 97.81 110 PRO A O 1
ATOM 902 N N . THR A 1 111 ? 4.092 9.421 17.498 1.00 98.12 111 THR A N 1
ATOM 903 C CA . THR A 1 111 ? 4.755 9.724 18.776 1.00 98.12 111 THR A CA 1
ATOM 904 C C . THR A 1 111 ? 3.974 9.209 19.985 1.00 98.12 111 THR A C 1
ATOM 906 O O . THR A 1 111 ? 4.578 8.857 20.994 1.00 98.12 111 THR A O 1
ATOM 909 N N . GLU A 1 112 ? 2.646 9.175 19.905 1.00 98.25 112 GLU A N 1
ATOM 910 C CA . GLU A 1 112 ? 1.780 8.659 20.962 1.00 98.25 112 GLU A CA 1
ATOM 911 C C . GLU A 1 112 ? 1.818 7.134 20.991 1.00 98.25 112 GLU A C 1
ATOM 913 O O . GLU A 1 112 ? 2.070 6.568 22.051 1.00 98.25 112 GLU A O 1
ATOM 918 N N . LEU A 1 113 ? 1.703 6.471 19.832 1.00 98.31 113 LEU A N 1
ATOM 919 C CA . LEU A 1 113 ? 1.860 5.015 19.752 1.00 98.31 113 LEU A CA 1
ATOM 920 C C . LEU A 1 113 ? 3.225 4.567 20.297 1.00 98.31 113 LEU A C 1
ATOM 922 O O . LEU A 1 113 ? 3.297 3.619 21.075 1.00 98.31 113 LEU A O 1
ATOM 926 N N . LYS A 1 114 ? 4.300 5.281 19.947 1.00 97.94 114 LYS A N 1
ATOM 927 C CA . LYS A 1 114 ? 5.642 5.001 20.468 1.00 97.94 114 LYS A CA 1
ATOM 928 C C . LYS A 1 114 ? 5.684 5.060 22.000 1.00 97.94 114 LYS A C 1
ATOM 930 O O . LYS A 1 114 ? 6.187 4.139 22.636 1.00 97.94 114 LYS A O 1
ATOM 935 N N . LYS A 1 115 ? 5.110 6.109 22.599 1.00 98.19 115 LYS A N 1
ATOM 936 C CA . LYS A 1 115 ? 5.029 6.253 24.063 1.00 98.19 115 LYS A CA 1
ATOM 937 C C . LYS A 1 115 ? 4.217 5.138 24.710 1.00 98.19 115 LYS A C 1
ATOM 939 O O . LYS A 1 115 ? 4.591 4.674 25.780 1.00 98.19 115 LYS A O 1
ATOM 944 N N . MET A 1 116 ? 3.135 4.695 24.069 1.00 98.00 116 MET A N 1
ATOM 945 C CA . MET A 1 116 ? 2.337 3.572 24.566 1.00 98.00 116 MET A CA 1
ATOM 946 C C . MET A 1 116 ? 3.179 2.291 24.666 1.00 98.00 116 MET A C 1
ATOM 948 O O . MET A 1 116 ? 3.089 1.588 25.672 1.00 98.00 116 MET A O 1
ATOM 952 N N . TYR A 1 117 ? 4.041 2.019 23.677 1.00 97.69 117 TYR A N 1
ATOM 953 C CA . TYR A 1 117 ? 5.011 0.920 23.749 1.00 97.69 117 TYR A CA 1
ATOM 954 C C . TYR A 1 117 ? 6.056 1.129 24.851 1.00 97.69 117 TYR A C 1
ATOM 956 O O . TYR A 1 117 ? 6.271 0.231 25.660 1.00 97.69 117 TYR A O 1
ATOM 964 N N . GLU A 1 118 ? 6.682 2.307 24.918 1.00 97.31 118 GLU A N 1
ATOM 965 C CA . GLU A 1 118 ? 7.718 2.623 25.918 1.00 97.31 118 GLU A CA 1
ATOM 966 C C . GLU A 1 118 ? 7.202 2.502 27.360 1.00 97.31 118 GLU A C 1
ATOM 968 O O . GLU A 1 118 ? 7.911 2.025 28.247 1.00 97.31 118 GLU A O 1
ATOM 973 N N . ASN A 1 119 ? 5.950 2.899 27.584 1.00 97.88 119 ASN A N 1
ATOM 974 C CA . ASN A 1 119 ? 5.297 2.853 28.887 1.00 97.88 119 ASN A CA 1
ATOM 975 C C . ASN A 1 119 ? 4.695 1.480 29.220 1.00 97.88 119 ASN A C 1
ATOM 977 O O . ASN A 1 119 ? 4.182 1.312 30.325 1.00 97.88 119 ASN A O 1
ATOM 981 N N . ASN A 1 120 ? 4.751 0.508 28.300 1.00 96.19 120 ASN A N 1
ATOM 982 C CA . ASN A 1 120 ? 4.065 -0.782 28.414 1.00 96.19 120 ASN A CA 1
ATOM 983 C C . ASN A 1 120 ? 2.569 -0.619 28.750 1.00 96.19 120 ASN A C 1
ATOM 985 O O . ASN A 1 120 ? 2.047 -1.284 29.648 1.00 96.19 120 ASN A O 1
ATOM 989 N N . GLU A 1 121 ? 1.885 0.306 28.067 1.00 97.62 121 GLU A N 1
ATOM 990 C CA . GLU A 1 121 ? 0.437 0.475 28.221 1.00 97.62 121 GLU A CA 1
ATOM 991 C C . GLU A 1 121 ? -0.320 -0.790 27.785 1.00 97.62 121 GLU A C 1
ATOM 993 O O . GLU A 1 121 ? 0.092 -1.489 26.860 1.00 97.62 121 GLU A O 1
ATOM 998 N N . ASP A 1 122 ? -1.469 -1.057 28.413 1.00 96.50 122 ASP A N 1
ATOM 999 C CA . ASP A 1 122 ? -2.381 -2.121 27.982 1.00 96.50 122 ASP A CA 1
ATOM 1000 C C . ASP A 1 122 ? -3.275 -1.617 26.839 1.00 96.50 122 ASP A C 1
ATOM 1002 O O . ASP A 1 122 ? -4.163 -0.778 27.030 1.00 96.50 122 ASP A O 1
ATOM 1006 N N . PHE A 1 123 ? -3.014 -2.105 25.627 1.00 98.00 123 PHE A N 1
ATOM 1007 C CA . PHE A 1 123 ? -3.815 -1.829 24.440 1.00 98.00 123 PHE A CA 1
ATOM 1008 C C . PHE A 1 123 ? -3.779 -3.003 23.461 1.00 98.00 123 PHE A C 1
ATOM 1010 O O . PHE A 1 123 ? -2.844 -3.800 23.425 1.00 98.00 123 PHE A O 1
ATOM 1017 N N . VAL A 1 124 ? -4.811 -3.083 22.627 1.00 98.44 124 VAL A N 1
ATOM 1018 C CA . VAL A 1 124 ? -4.918 -4.060 21.546 1.00 98.44 124 VAL A CA 1
ATOM 1019 C C . VAL A 1 124 ? -4.515 -3.377 20.249 1.00 98.44 124 VAL A C 1
ATOM 1021 O O . VAL A 1 124 ? -5.228 -2.494 19.776 1.00 98.44 124 VAL A O 1
ATOM 1024 N N . ILE A 1 125 ? -3.391 -3.771 19.654 1.00 98.44 125 ILE A N 1
ATOM 1025 C CA . ILE A 1 125 ? -3.001 -3.289 18.327 1.00 98.44 125 ILE A CA 1
ATOM 1026 C C . ILE A 1 125 ? -3.450 -4.273 17.249 1.00 98.44 125 ILE A C 1
ATOM 1028 O O . ILE A 1 125 ? -3.102 -5.450 17.287 1.00 98.44 125 ILE A O 1
ATOM 1032 N N . VAL A 1 126 ? -4.254 -3.794 16.301 1.00 98.50 126 VAL A N 1
ATOM 1033 C CA . VAL A 1 126 ? -4.927 -4.628 15.298 1.00 98.50 126 VAL A CA 1
ATOM 1034 C C . VAL A 1 126 ? -4.510 -4.193 13.900 1.00 98.50 126 VAL A C 1
ATOM 1036 O O . VAL A 1 126 ? -4.632 -3.019 13.530 1.00 98.50 126 VAL A O 1
ATOM 1039 N N . ASP A 1 127 ? -4.038 -5.158 13.117 1.00 98.44 127 ASP A N 1
ATOM 1040 C CA . ASP A 1 127 ? -3.725 -4.955 11.711 1.00 98.44 127 ASP A CA 1
ATOM 1041 C C . ASP A 1 127 ? -5.012 -5.004 10.880 1.00 98.44 127 ASP A C 1
ATOM 1043 O O . ASP A 1 127 ? -5.651 -6.046 10.762 1.00 98.44 127 ASP A O 1
ATOM 1047 N N . ALA A 1 128 ? -5.408 -3.870 10.300 1.00 97.62 128 ALA A N 1
ATOM 1048 C CA . ALA A 1 128 ? -6.578 -3.792 9.424 1.00 97.62 128 ALA A CA 1
ATOM 1049 C C . ALA A 1 128 ? -6.244 -4.150 7.963 1.00 97.62 128 ALA A C 1
ATOM 1051 O O . ALA A 1 128 ? -7.004 -3.812 7.049 1.00 97.62 128 ALA A O 1
ATOM 1052 N N . ARG A 1 129 ? -5.067 -4.734 7.711 1.00 97.75 129 ARG A N 1
ATOM 1053 C CA . ARG A 1 129 ? -4.631 -5.160 6.382 1.00 97.75 129 ARG A CA 1
ATOM 1054 C C . ARG A 1 129 ? -5.007 -6.610 6.087 1.00 97.75 129 ARG A C 1
ATOM 1056 O O . ARG A 1 129 ? -5.444 -7.333 6.971 1.00 97.75 129 ARG A O 1
ATOM 1063 N N . ASN A 1 130 ? -4.836 -7.014 4.830 1.00 95.88 130 ASN A N 1
ATOM 1064 C CA . ASN A 1 130 ? -5.028 -8.406 4.440 1.00 95.88 130 ASN A CA 1
ATOM 1065 C C . ASN A 1 130 ? 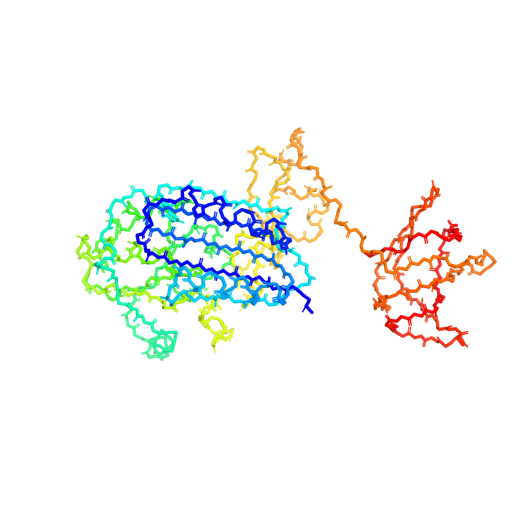-3.926 -9.281 5.055 1.00 95.88 130 ASN A C 1
ATOM 1067 O O . ASN A 1 130 ? -2.817 -8.801 5.312 1.00 95.88 130 ASN A O 1
ATOM 1071 N N . GLU A 1 131 ? -4.199 -10.571 5.234 1.00 94.19 131 GLU A N 1
ATOM 1072 C CA . GLU A 1 131 ? -3.295 -11.490 5.926 1.00 94.19 131 GLU A CA 1
ATOM 1073 C C . GLU A 1 131 ? -1.875 -11.536 5.344 1.00 94.19 131 GLU A C 1
ATOM 1075 O O . GLU A 1 131 ? -0.902 -11.500 6.098 1.00 94.19 131 GLU A O 1
ATOM 1080 N N . TYR A 1 132 ? -1.746 -11.518 4.015 1.00 89.81 132 TYR A N 1
ATOM 1081 C CA . TYR A 1 132 ? -0.450 -11.541 3.341 1.00 89.81 132 TYR A CA 1
ATOM 1082 C C . TYR A 1 132 ? 0.377 -10.278 3.628 1.00 89.81 132 TYR A C 1
ATOM 1084 O O . TYR A 1 132 ? 1.602 -10.319 3.603 1.00 89.81 132 TYR A O 1
ATOM 1092 N N . GLU A 1 133 ? -0.265 -9.140 3.916 1.00 94.44 133 GLU A N 1
ATOM 1093 C CA . GLU A 1 133 ? 0.433 -7.895 4.249 1.00 94.44 133 GLU A CA 1
ATOM 1094 C C . GLU A 1 133 ? 1.016 -7.941 5.665 1.00 94.44 133 GLU A C 1
ATOM 1096 O O . GLU A 1 133 ? 2.072 -7.350 5.900 1.00 94.44 133 GLU A O 1
ATOM 1101 N N . TYR A 1 134 ? 0.333 -8.620 6.595 1.00 95.19 134 TYR A N 1
ATOM 1102 C CA . TYR A 1 134 ? 0.818 -8.871 7.956 1.00 95.19 134 TYR A CA 1
ATOM 1103 C C . TYR A 1 134 ? 2.030 -9.804 7.949 1.00 95.19 134 TYR A C 1
ATOM 1105 O O . TYR A 1 134 ? 2.991 -9.575 8.681 1.00 95.19 134 TYR A O 1
ATOM 1113 N N . ASP A 1 135 ? 2.001 -10.830 7.097 1.00 91.50 135 ASP A N 1
ATOM 1114 C CA . ASP A 1 135 ? 3.092 -11.803 6.989 1.00 91.50 135 ASP A CA 1
ATOM 1115 C C . ASP A 1 135 ? 4.377 -11.176 6.417 1.00 91.50 135 ASP A C 1
ATOM 1117 O O . ASP A 1 135 ? 5.475 -11.632 6.727 1.00 91.50 135 ASP A O 1
ATOM 1121 N N . VAL A 1 136 ? 4.254 -10.095 5.636 1.00 92.38 136 VAL A N 1
ATOM 1122 C CA . VAL A 1 136 ? 5.393 -9.308 5.123 1.00 92.38 136 VAL A CA 1
ATOM 1123 C C . VAL A 1 136 ? 6.081 -8.500 6.229 1.00 92.38 136 VAL A C 1
ATOM 1125 O O . VAL A 1 136 ? 7.305 -8.356 6.232 1.00 92.38 136 VAL A O 1
ATOM 1128 N N . GLY A 1 137 ? 5.300 -7.950 7.152 1.00 94.31 137 GLY A N 1
ATOM 1129 C CA . GLY A 1 137 ? 5.786 -7.113 8.240 1.00 94.31 137 GLY A CA 1
ATOM 1130 C C . GLY A 1 137 ? 4.640 -6.549 9.057 1.00 94.31 137 GLY A C 1
ATOM 1131 O O . GLY A 1 137 ? 3.513 -6.471 8.572 1.00 94.31 137 GLY A O 1
ATOM 1132 N N . LYS A 1 138 ? 4.904 -6.179 10.306 1.00 96.94 138 LYS A N 1
ATOM 1133 C CA . LYS A 1 138 ? 3.884 -5.855 11.308 1.00 96.94 138 LYS A CA 1
ATOM 1134 C C . LYS A 1 138 ? 4.463 -5.049 12.462 1.00 96.94 138 LYS A C 1
ATOM 1136 O O . LYS A 1 138 ? 5.668 -5.042 12.685 1.00 96.94 138 LYS A O 1
ATOM 1141 N N . PHE A 1 139 ? 3.589 -4.425 13.244 1.00 97.62 139 PHE A N 1
ATOM 1142 C CA . PHE A 1 139 ? 3.993 -3.901 14.545 1.00 97.62 139 PHE A CA 1
ATOM 1143 C C . PHE A 1 139 ? 4.172 -5.032 15.571 1.00 97.62 139 PHE A C 1
ATOM 1145 O O . PHE A 1 139 ? 3.472 -6.048 15.525 1.00 97.62 139 PHE A O 1
ATOM 1152 N N . LYS A 1 140 ? 5.075 -4.832 16.535 1.00 95.44 140 LYS A N 1
ATOM 1153 C CA . LYS A 1 140 ? 5.268 -5.717 17.690 1.00 95.44 140 LYS A CA 1
ATOM 1154 C C . LYS A 1 140 ? 3.938 -5.980 18.390 1.00 95.44 140 LYS A C 1
ATOM 1156 O O . LYS A 1 140 ? 3.176 -5.060 18.658 1.00 95.44 140 LYS A O 1
ATOM 1161 N N . ASN A 1 141 ? 3.666 -7.244 18.703 1.00 95.50 141 ASN A N 1
ATOM 1162 C CA . ASN A 1 141 ? 2.430 -7.694 19.360 1.00 95.50 141 ASN A CA 1
ATOM 1163 C C . ASN A 1 141 ? 1.125 -7.410 18.584 1.00 95.50 141 ASN A C 1
ATOM 1165 O O . ASN A 1 141 ? 0.044 -7.609 19.139 1.00 95.50 141 ASN A O 1
ATOM 1169 N N . ALA A 1 142 ? 1.192 -6.984 17.317 1.00 97.81 142 ALA A N 1
ATOM 1170 C CA . ALA A 1 142 ? -0.004 -6.767 16.513 1.00 97.81 142 ALA A CA 1
ATOM 1171 C C . ALA A 1 142 ? -0.776 -8.059 16.271 1.00 97.81 142 ALA A C 1
ATOM 1173 O O . ALA A 1 142 ? -0.207 -9.095 15.908 1.00 97.81 142 ALA A O 1
ATOM 1174 N N . ILE A 1 143 ? -2.094 -7.967 16.417 1.00 97.88 143 ILE A N 1
ATOM 1175 C CA . ILE A 1 143 ? -3.021 -9.053 16.139 1.00 97.88 143 ILE A CA 1
ATOM 1176 C C . ILE A 1 143 ? -3.309 -9.088 14.639 1.00 97.88 143 ILE A C 1
ATOM 1178 O O . ILE A 1 143 ? -3.726 -8.088 14.048 1.00 97.88 143 ILE A O 1
ATOM 1182 N N . LYS A 1 144 ? -3.082 -10.263 14.043 1.00 97.25 144 LYS A N 1
ATOM 1183 C CA . LYS A 1 144 ? -3.475 -10.602 12.674 1.00 97.25 144 LYS A CA 1
ATOM 1184 C C . LYS A 1 144 ? -4.953 -10.972 12.663 1.00 97.25 144 LYS A C 1
ATOM 1186 O O . LYS A 1 144 ? -5.341 -11.902 13.367 1.00 97.25 144 LYS A O 1
ATOM 1191 N N . LEU A 1 145 ? -5.745 -10.296 11.840 1.00 96.38 145 LEU A N 1
ATOM 1192 C CA . LEU A 1 145 ? -7.074 -10.777 11.473 1.00 96.38 145 LEU A CA 1
ATOM 1193 C C . LEU A 1 145 ? -6.939 -11.705 10.251 1.00 96.38 145 LEU A C 1
ATOM 1195 O O . LEU A 1 145 ? -6.234 -11.336 9.307 1.00 96.38 145 LEU A O 1
ATOM 1199 N N . PRO A 1 146 ? -7.557 -12.898 10.244 1.00 95.56 146 PRO A N 1
ATOM 1200 C CA . PRO A 1 146 ? -7.503 -13.834 9.120 1.00 95.56 146 PRO A CA 1
ATOM 1201 C C . PRO A 1 146 ? -8.435 -13.385 7.981 1.00 95.56 146 PRO A C 1
ATOM 1203 O O . PRO A 1 146 ? -9.419 -14.053 7.678 1.00 95.56 146 PRO A O 1
ATOM 1206 N N . ILE A 1 147 ? -8.144 -12.224 7.386 1.00 95.62 147 ILE A N 1
ATOM 1207 C CA . ILE A 1 147 ? -8.912 -11.647 6.276 1.00 95.62 147 ILE A CA 1
ATOM 1208 C C . ILE A 1 147 ? -8.097 -11.676 4.981 1.00 95.62 147 ILE A C 1
ATOM 1210 O O . ILE A 1 147 ? -6.982 -11.149 4.917 1.00 95.62 147 ILE A O 1
ATOM 1214 N N . GLU A 1 148 ? -8.662 -12.257 3.925 1.00 93.75 148 GLU A N 1
ATOM 1215 C CA . GLU A 1 148 ? -8.064 -12.238 2.583 1.00 93.75 148 GLU A CA 1
ATOM 1216 C C . GLU A 1 148 ? -8.332 -10.896 1.899 1.00 93.75 148 GLU A C 1
ATOM 1218 O O . GLU A 1 148 ? -7.485 -10.349 1.180 1.00 93.75 148 GLU A O 1
ATOM 1223 N N . THR A 1 149 ? -9.515 -10.332 2.154 1.00 95.38 149 THR A N 1
ATOM 1224 C CA . THR A 1 149 ? -9.923 -9.025 1.655 1.00 95.38 149 THR A CA 1
ATOM 1225 C C . THR A 1 149 ? -10.458 -8.135 2.769 1.00 95.38 149 THR A C 1
ATOM 1227 O O . THR A 1 149 ? -11.118 -8.578 3.703 1.00 95.38 149 THR A O 1
ATOM 1230 N N . PHE A 1 150 ? -10.268 -6.821 2.627 1.00 97.00 150 PHE A N 1
ATOM 1231 C CA . PHE A 1 150 ? -10.773 -5.849 3.603 1.00 97.00 150 PHE A CA 1
ATOM 1232 C C . PHE A 1 150 ? -12.308 -5.863 3.773 1.00 97.00 150 PHE A C 1
ATOM 1234 O O . PHE A 1 150 ? -12.809 -5.352 4.771 1.00 97.00 150 PHE A O 1
ATOM 1241 N N . ARG A 1 151 ? -13.058 -6.480 2.846 1.00 97.19 151 ARG A N 1
ATOM 1242 C CA . ARG A 1 151 ? -14.512 -6.668 2.978 1.00 97.19 151 ARG A CA 1
ATOM 1243 C C . ARG A 1 151 ? -14.908 -7.662 4.066 1.00 97.19 151 ARG A C 1
ATOM 1245 O O . ARG A 1 151 ? -16.054 -7.652 4.486 1.00 97.19 151 ARG A O 1
ATOM 1252 N N . GLU A 1 152 ? -13.983 -8.511 4.498 1.00 97.75 152 GLU A N 1
ATOM 1253 C CA . GLU A 1 152 ? -14.204 -9.482 5.574 1.00 97.75 152 GLU A CA 1
ATOM 1254 C C . GLU A 1 152 ? -13.950 -8.872 6.959 1.00 97.75 152 GLU A C 1
ATOM 1256 O O . GLU A 1 152 ? -14.330 -9.457 7.970 1.00 97.75 152 GLU A O 1
ATOM 1261 N N . PHE A 1 153 ? -13.342 -7.678 7.027 1.00 98.06 153 PHE A N 1
ATOM 1262 C CA . PHE A 1 153 ? -13.054 -7.005 8.294 1.00 98.06 153 PHE A CA 1
ATOM 1263 C C . PHE A 1 153 ? -14.296 -6.835 9.193 1.00 98.06 153 PHE A C 1
ATOM 1265 O O . PHE A 1 153 ? -14.168 -7.132 10.381 1.00 98.06 153 PHE A O 1
ATOM 1272 N N . PRO A 1 154 ? -15.475 -6.388 8.695 1.00 97.50 154 PRO A N 1
ATOM 1273 C CA . PRO A 1 154 ? -16.677 -6.252 9.520 1.00 97.50 154 PRO A CA 1
ATOM 1274 C C . PRO A 1 154 ? -17.066 -7.541 10.249 1.00 97.50 154 PRO A C 1
ATOM 1276 O O . PRO A 1 154 ? -17.363 -7.509 11.442 1.00 97.50 154 PRO A O 1
ATOM 1279 N N . ASP A 1 155 ? -17.032 -8.673 9.549 1.00 97.25 155 ASP A N 1
ATOM 1280 C CA . ASP A 1 155 ? -17.412 -9.966 10.115 1.00 97.25 155 ASP A CA 1
ATOM 1281 C C . ASP A 1 155 ? -16.342 -10.484 11.078 1.00 97.25 155 ASP A C 1
ATOM 1283 O O . ASP A 1 155 ? -16.660 -11.041 12.132 1.00 97.25 155 ASP A O 1
ATOM 1287 N N . GLU A 1 156 ? -15.067 -10.284 10.741 1.00 97.69 156 GLU A N 1
ATOM 1288 C CA . GLU A 1 156 ? -13.953 -10.784 11.542 1.00 97.69 156 GLU A CA 1
ATOM 1289 C C . GLU A 1 156 ? -13.810 -10.028 12.865 1.00 97.69 156 GLU A C 1
ATOM 1291 O O . GLU A 1 156 ? -13.672 -10.644 13.920 1.00 97.69 156 GLU A O 1
ATOM 1296 N N . ILE A 1 157 ? -13.923 -8.696 12.853 1.00 97.25 157 ILE A N 1
ATOM 1297 C CA . ILE A 1 157 ? -13.768 -7.898 14.077 1.00 97.25 157 ILE A CA 1
ATOM 1298 C C . ILE A 1 157 ? -14.878 -8.176 15.099 1.00 97.25 157 ILE A C 1
ATOM 1300 O O . ILE A 1 157 ? -14.654 -8.097 16.307 1.00 97.25 157 ILE A O 1
ATOM 1304 N N . MET A 1 158 ? -16.070 -8.559 14.635 1.00 97.31 158 MET A N 1
ATOM 1305 C CA . MET A 1 158 ? -17.205 -8.896 15.499 1.00 97.31 158 MET A CA 1
ATOM 1306 C C . MET A 1 158 ? -17.012 -10.197 16.283 1.00 97.31 158 MET A C 1
ATOM 1308 O O . MET A 1 158 ? -17.701 -10.411 17.283 1.00 97.31 158 MET A O 1
ATOM 1312 N N . LYS A 1 159 ? -16.046 -11.036 15.891 1.00 97.88 159 LYS A N 1
ATOM 1313 C CA . LYS A 1 159 ? -15.645 -12.236 16.640 1.00 97.88 159 LYS A CA 1
ATOM 1314 C C . LYS A 1 159 ? -14.818 -11.913 17.888 1.00 97.88 159 LYS A C 1
ATOM 1316 O O . LYS A 1 159 ? -14.563 -12.823 18.671 1.00 97.88 159 LYS A O 1
ATOM 1321 N N . HIS A 1 160 ? -14.467 -10.640 18.094 1.00 97.31 160 HIS A N 1
ATOM 1322 C CA . HIS A 1 160 ? -13.669 -10.155 19.221 1.00 97.31 160 HIS A CA 1
ATOM 1323 C C . HIS A 1 160 ? -14.443 -9.206 20.161 1.00 97.31 160 HIS A C 1
ATOM 1325 O O . HIS A 1 160 ? -14.035 -8.055 20.377 1.00 97.31 160 HIS A O 1
ATOM 1331 N N . PRO A 1 161 ? -15.583 -9.632 20.744 1.00 97.06 161 PRO A N 1
ATOM 1332 C CA . PRO A 1 161 ? -16.356 -8.791 21.658 1.00 97.06 161 PRO A CA 1
ATOM 1333 C C . PRO A 1 161 ? -15.582 -8.421 22.933 1.00 97.06 161 PRO A C 1
ATOM 1335 O O . PRO A 1 161 ? -15.888 -7.412 23.566 1.00 97.06 161 PRO A O 1
ATOM 1338 N N . GLU A 1 162 ? -14.559 -9.192 23.308 1.00 97.44 162 GLU A N 1
ATOM 1339 C CA . GLU A 1 162 ? -13.695 -8.935 24.460 1.00 97.44 162 GLU A CA 1
ATOM 1340 C C . GLU A 1 162 ? -12.837 -7.667 24.325 1.00 97.44 162 GLU A C 1
ATOM 1342 O O . GLU A 1 162 ? -12.237 -7.224 25.308 1.00 97.44 162 GLU A O 1
ATOM 1347 N N . TRP A 1 163 ? -12.772 -7.059 23.135 1.00 97.75 163 TRP A N 1
ATOM 1348 C CA . TRP A 1 163 ? -12.069 -5.791 22.913 1.00 97.75 163 TRP A CA 1
ATOM 1349 C C . TRP A 1 163 ? -12.977 -4.560 23.010 1.00 97.75 163 TRP A C 1
ATOM 1351 O O . TRP A 1 163 ? -12.462 -3.446 22.949 1.00 97.75 163 TRP A O 1
ATOM 1361 N N . LYS A 1 164 ? -14.297 -4.715 23.204 1.00 97.62 164 LYS A N 1
ATOM 1362 C CA . LYS A 1 164 ? -15.239 -3.577 23.244 1.00 97.62 164 LYS A CA 1
ATOM 1363 C C . LYS A 1 164 ? -14.902 -2.528 24.306 1.00 97.62 164 LYS A C 1
ATOM 1365 O O . LYS A 1 164 ? -15.037 -1.334 24.048 1.00 97.62 164 LYS A O 1
ATOM 1370 N N . GLU A 1 165 ? -14.400 -2.973 25.456 1.00 97.69 165 GLU A N 1
ATOM 1371 C CA . GLU A 1 165 ? -13.999 -2.104 26.573 1.00 97.69 165 GLU A CA 1
ATOM 1372 C C . GLU A 1 165 ? -12.489 -1.816 26.619 1.00 97.69 165 GLU A C 1
ATOM 1374 O O . GLU A 1 165 ? -12.011 -1.127 27.520 1.00 97.69 165 GLU A O 1
ATOM 1379 N N . LYS A 1 166 ? -11.708 -2.339 25.664 1.00 97.81 166 LYS A N 1
ATOM 1380 C CA . LYS A 1 166 ? -10.254 -2.134 25.613 1.00 97.81 166 LYS A CA 1
ATOM 1381 C C . LYS A 1 166 ? -9.895 -0.928 24.751 1.00 97.81 166 LYS A C 1
ATOM 1383 O O . LYS A 1 166 ? -10.627 -0.560 23.835 1.00 97.81 166 LYS A O 1
ATOM 1388 N N . LYS A 1 167 ? -8.717 -0.344 25.001 1.00 98.44 167 LYS A N 1
ATOM 1389 C CA . LYS A 1 167 ? -8.090 0.588 24.054 1.00 98.44 167 LYS A CA 1
ATOM 1390 C C . LYS A 1 167 ? -7.648 -0.214 22.827 1.00 98.44 167 LYS A C 1
ATOM 1392 O O . LYS A 1 167 ? -6.702 -0.991 22.921 1.00 98.44 167 LYS A O 1
ATOM 1397 N N . VAL A 1 168 ? -8.322 -0.034 21.695 1.00 98.62 168 VAL A N 1
ATOM 1398 C CA . VAL A 1 168 ? -7.936 -0.641 20.415 1.00 98.62 168 VAL A CA 1
ATOM 1399 C C . VAL A 1 168 ? -7.216 0.396 19.563 1.00 98.62 168 VAL A C 1
ATOM 1401 O O . VAL A 1 168 ? -7.680 1.528 19.446 1.00 98.62 168 VAL A O 1
ATOM 1404 N N . VAL A 1 169 ? -6.097 0.012 18.955 1.00 98.69 169 VAL A N 1
ATOM 1405 C CA . VAL A 1 169 ? -5.324 0.818 18.009 1.00 98.69 169 VAL A CA 1
ATOM 1406 C C . VAL A 1 169 ? -5.274 0.093 16.671 1.00 98.69 169 VAL A C 1
ATOM 1408 O O . VAL A 1 169 ? -4.594 -0.918 16.517 1.00 98.69 169 VAL A O 1
ATOM 1411 N N . LEU A 1 170 ? -5.983 0.629 15.685 1.00 98.69 170 LEU A N 1
ATOM 1412 C CA . LEU A 1 170 ? -5.957 0.136 14.315 1.00 98.69 170 LEU A CA 1
ATOM 1413 C C . LEU A 1 170 ? -4.800 0.759 13.538 1.00 98.69 170 LEU A C 1
ATOM 1415 O O . LEU A 1 170 ? -4.514 1.956 13.647 1.00 98.69 170 LEU A O 1
ATOM 1419 N N . TYR A 1 171 ? -4.196 -0.029 12.659 1.00 98.44 171 TYR A N 1
ATOM 1420 C CA . TYR A 1 171 ? -3.281 0.492 11.655 1.00 98.44 171 TYR A CA 1
ATOM 1421 C C . TYR A 1 171 ? -3.481 -0.196 10.306 1.00 98.44 171 TYR A C 1
ATOM 1423 O O . TYR A 1 171 ? -4.004 -1.299 10.188 1.00 98.44 171 TYR A O 1
ATOM 1431 N N . CYS A 1 172 ? -3.052 0.494 9.257 1.00 97.31 172 CYS A N 1
ATOM 1432 C CA . CYS A 1 172 ? -2.845 -0.074 7.935 1.00 97.31 172 CYS A CA 1
ATOM 1433 C C . CYS A 1 172 ? -1.723 0.712 7.248 1.00 97.31 172 CYS A C 1
ATOM 1435 O O . CYS A 1 172 ? -1.181 1.656 7.826 1.00 97.31 172 CYS A O 1
ATOM 1437 N N . THR A 1 173 ? -1.392 0.378 5.999 1.00 95.62 173 THR A N 1
ATOM 1438 C CA . THR A 1 173 ? -0.303 1.017 5.233 1.00 95.62 173 THR A CA 1
ATOM 1439 C C . THR A 1 173 ? -0.376 2.539 5.280 1.00 95.62 173 THR A C 1
ATOM 1441 O O . THR A 1 173 ? 0.615 3.220 5.536 1.00 95.62 173 THR A O 1
ATOM 1444 N N . GLY A 1 174 ? -1.580 3.070 5.068 1.00 93.12 174 GLY A N 1
ATOM 1445 C CA . GLY A 1 174 ? -1.778 4.481 4.806 1.00 93.12 174 GLY A CA 1
ATOM 1446 C C . GLY A 1 174 ? -3.061 5.077 5.375 1.00 93.12 174 GLY A C 1
ATOM 1447 O O . GLY A 1 174 ? -3.555 6.051 4.824 1.00 93.12 174 GLY A O 1
ATOM 1448 N N . GLY A 1 175 ? -3.629 4.529 6.440 1.00 94.69 175 GLY A N 1
ATOM 1449 C CA . GLY A 1 175 ? -4.780 5.107 7.149 1.00 94.69 175 GLY A CA 1
ATOM 1450 C C . GLY A 1 175 ? -6.163 4.905 6.510 1.00 94.69 175 GLY A C 1
ATOM 1451 O O . GLY A 1 175 ? -7.119 4.724 7.250 1.00 94.69 175 GLY A O 1
ATOM 1452 N N . ILE A 1 176 ? -6.296 4.847 5.177 1.00 96.06 176 ILE A N 1
ATOM 1453 C CA . ILE A 1 176 ? -7.613 4.820 4.498 1.00 96.06 176 ILE A CA 1
ATOM 1454 C C . ILE A 1 176 ? -8.575 3.720 4.988 1.00 96.06 176 ILE A C 1
ATOM 1456 O O . ILE A 1 176 ? -9.772 3.979 5.127 1.00 96.06 176 ILE A O 1
ATOM 1460 N N . ARG A 1 177 ? -8.061 2.512 5.269 1.00 97.69 177 ARG A N 1
ATOM 1461 C CA . ARG A 1 177 ? -8.847 1.386 5.808 1.00 97.69 177 ARG A CA 1
ATOM 1462 C C . ARG A 1 177 ? -9.307 1.659 7.237 1.00 97.69 177 ARG A C 1
ATOM 1464 O O . ARG A 1 177 ? -10.455 1.397 7.577 1.00 97.69 177 ARG A O 1
ATOM 1471 N N . CYS A 1 178 ? -8.432 2.243 8.053 1.00 97.88 178 CYS A N 1
ATOM 1472 C CA . CYS A 1 178 ? -8.711 2.551 9.452 1.00 97.88 178 CYS A CA 1
ATOM 1473 C C . CYS A 1 178 ? -9.830 3.584 9.620 1.00 97.88 178 CYS A C 1
ATOM 1475 O O . CYS A 1 178 ? -10.531 3.529 10.622 1.00 97.88 178 CYS A O 1
ATOM 1477 N N . GLU A 1 179 ? -10.056 4.470 8.645 1.00 96.81 179 GLU A N 1
ATOM 1478 C CA . GLU A 1 179 ? -11.204 5.390 8.661 1.00 96.81 179 GLU A CA 1
ATOM 1479 C C . GLU A 1 179 ? -12.534 4.616 8.730 1.00 96.81 179 GLU A C 1
ATOM 1481 O O . GLU A 1 179 ? -13.326 4.852 9.639 1.00 96.81 179 GLU A O 1
ATOM 1486 N N . LYS A 1 180 ? -12.741 3.645 7.823 1.00 97.62 180 LYS A N 1
ATOM 1487 C CA . LYS A 1 180 ? -13.951 2.802 7.785 1.00 97.62 180 LYS A CA 1
ATOM 1488 C C . LYS A 1 180 ? -13.988 1.806 8.939 1.00 97.62 180 LYS A C 1
ATOM 1490 O O . LYS A 1 180 ? -14.984 1.732 9.648 1.00 97.62 180 LYS A O 1
ATOM 1495 N N . ALA A 1 181 ? -12.885 1.093 9.171 1.00 98.06 181 ALA A N 1
ATOM 1496 C CA . ALA A 1 181 ? -12.796 0.097 10.235 1.00 98.06 181 ALA A CA 1
ATOM 1497 C C . ALA A 1 181 ? -13.081 0.705 11.617 1.00 98.06 181 ALA A C 1
ATOM 1499 O O . ALA A 1 181 ? -13.849 0.143 12.392 1.00 98.06 181 ALA A O 1
ATOM 1500 N N . SER A 1 182 ? -12.507 1.874 11.921 1.00 98.19 182 SER A N 1
ATOM 1501 C CA . SER A 1 182 ? -12.697 2.505 13.229 1.00 98.19 182 SER A CA 1
ATOM 1502 C C . SER A 1 182 ? -14.113 3.037 13.437 1.00 98.19 182 SER A C 1
ATOM 1504 O O . SER A 1 182 ? -14.653 2.901 14.534 1.00 98.19 182 SER A O 1
ATOM 1506 N N . ALA A 1 183 ? -14.720 3.612 12.395 1.00 97.88 183 ALA A N 1
ATOM 1507 C CA . ALA A 1 183 ? -16.105 4.063 12.435 1.00 97.88 183 ALA A CA 1
ATOM 1508 C C . ALA A 1 183 ? -17.067 2.884 12.637 1.00 97.88 183 ALA A C 1
ATOM 1510 O O . ALA A 1 183 ? -17.882 2.917 13.557 1.00 97.88 183 ALA A O 1
ATOM 1511 N N . PHE A 1 184 ? -16.881 1.798 11.879 1.00 98.06 184 PHE A N 1
ATOM 1512 C CA . PHE A 1 184 ? -17.658 0.572 12.041 1.00 98.06 184 PHE A CA 1
ATOM 1513 C C . PHE A 1 184 ? -17.540 0.008 13.460 1.00 98.06 184 PHE A C 1
ATOM 1515 O O . PHE A 1 184 ? -18.546 -0.247 14.112 1.00 98.06 184 PHE A O 1
ATOM 1522 N N . MET A 1 185 ? -16.321 -0.132 13.993 1.00 98.25 185 MET A N 1
ATOM 1523 C CA . MET A 1 185 ? -16.130 -0.629 15.359 1.00 98.25 185 MET A CA 1
ATOM 1524 C C . MET A 1 185 ? -16.867 0.234 16.393 1.00 98.25 185 MET A C 1
ATOM 1526 O O . MET A 1 185 ? -17.500 -0.301 17.302 1.00 98.25 185 MET A O 1
ATOM 1530 N N . LYS A 1 186 ? -16.859 1.562 16.250 1.00 97.94 186 LYS A N 1
ATOM 1531 C CA . LYS A 1 186 ? -17.619 2.439 17.152 1.00 97.94 186 LYS A CA 1
ATOM 1532 C C . LYS A 1 186 ? -19.128 2.231 17.036 1.00 97.94 186 LYS A C 1
ATOM 1534 O O . LYS A 1 186 ? -19.801 2.171 18.062 1.00 97.94 186 LYS A O 1
ATOM 1539 N N . GLU A 1 187 ? -19.660 2.061 15.828 1.00 97.25 187 GLU A N 1
ATOM 1540 C CA . GLU A 1 187 ? -21.077 1.720 15.610 1.00 97.25 187 GLU A CA 1
ATOM 1541 C C . GLU A 1 187 ? -21.458 0.369 16.234 1.00 97.25 187 GLU A C 1
ATOM 1543 O O . GLU A 1 187 ? -22.563 0.216 16.751 1.00 97.25 187 GLU A O 1
ATOM 1548 N N . GLN A 1 188 ? -20.528 -0.589 16.266 1.00 97.25 188 GLN A N 1
ATOM 1549 C CA . GLN A 1 188 ? -20.723 -1.904 16.887 1.00 97.25 188 GLN A CA 1
ATOM 1550 C C . GLN A 1 188 ? -20.480 -1.928 18.412 1.00 97.25 188 GLN A C 1
ATOM 1552 O O . GLN A 1 188 ? -20.542 -2.989 19.049 1.00 97.25 188 GLN A O 1
ATOM 1557 N N . GLY A 1 189 ? -20.235 -0.768 19.028 1.00 97.38 189 GLY A N 1
ATOM 1558 C CA . GLY A 1 189 ? -20.111 -0.615 20.479 1.00 97.38 189 GLY A CA 1
ATOM 1559 C C . GLY A 1 189 ? -18.715 -0.891 21.036 1.00 97.38 189 GLY A C 1
ATOM 1560 O O . GLY A 1 189 ? -18.600 -1.327 22.178 1.00 97.38 189 GLY A O 1
ATOM 1561 N N . PHE A 1 190 ? -17.660 -0.681 20.246 1.00 98.31 190 PHE A N 1
ATOM 1562 C CA . PHE A 1 190 ? -16.300 -0.584 20.774 1.00 98.31 190 PHE A CA 1
ATOM 1563 C C . PHE A 1 190 ? -16.055 0.855 21.249 1.00 98.31 190 PHE A C 1
ATOM 1565 O O . PHE A 1 190 ? -16.137 1.802 20.466 1.00 98.31 190 PHE A O 1
ATOM 1572 N N . ASN A 1 191 ? -15.752 1.026 22.536 1.00 97.12 191 ASN A N 1
ATOM 1573 C CA . ASN A 1 191 ? -15.816 2.333 23.196 1.00 97.12 191 ASN A CA 1
ATOM 1574 C C . ASN A 1 191 ? -14.534 3.168 23.046 1.00 97.12 191 ASN A C 1
ATOM 1576 O O . ASN A 1 191 ? -14.596 4.397 23.062 1.00 97.12 191 ASN A O 1
ATOM 1580 N N . ASN A 1 192 ? -13.370 2.528 22.885 1.00 97.94 192 ASN A N 1
ATOM 1581 C CA . ASN A 1 192 ? -12.066 3.198 22.826 1.00 97.94 192 ASN A CA 1
ATOM 1582 C C . ASN A 1 192 ? -11.269 2.784 21.579 1.00 97.94 192 ASN A C 1
ATOM 1584 O O . ASN A 1 192 ? -10.243 2.105 21.659 1.00 97.94 192 ASN A O 1
ATOM 1588 N N . VAL A 1 193 ? -11.777 3.180 20.409 1.00 98.50 193 VAL A N 1
ATOM 1589 C CA . VAL A 1 193 ? -11.177 2.867 19.106 1.00 98.50 193 VAL A CA 1
ATOM 1590 C C . VAL A 1 193 ? -10.305 4.020 18.625 1.00 98.50 193 VAL A C 1
ATOM 1592 O O . VAL A 1 193 ? -10.775 5.139 18.406 1.00 98.50 193 VAL A O 1
ATOM 1595 N N . ASN A 1 194 ? -9.034 3.713 18.407 1.00 98.56 194 ASN A N 1
ATOM 1596 C CA . ASN A 1 194 ? -8.001 4.630 17.962 1.00 98.56 194 ASN A CA 1
ATOM 1597 C C . ASN A 1 194 ? -7.375 4.119 16.667 1.00 98.56 194 ASN A C 1
ATOM 1599 O O . ASN A 1 194 ? -7.467 2.934 16.342 1.00 98.56 194 ASN A O 1
ATOM 1603 N N . HIS A 1 195 ? -6.710 4.994 15.921 1.00 98.25 195 HIS A N 1
ATOM 1604 C CA . HIS A 1 195 ? -5.986 4.598 14.718 1.00 98.25 195 HIS A CA 1
ATOM 1605 C C . HIS A 1 195 ? -4.794 5.495 14.424 1.00 98.25 195 HIS A C 1
ATOM 1607 O O . HIS A 1 195 ? -4.816 6.701 14.676 1.00 98.25 195 HIS A O 1
ATOM 1613 N N . VAL A 1 196 ? -3.735 4.884 13.893 1.00 98.06 196 VAL A N 1
ATOM 1614 C CA . VAL A 1 196 ? -2.455 5.560 13.659 1.00 98.06 196 VAL A CA 1
ATOM 1615 C C . VAL A 1 196 ? -2.592 6.563 12.523 1.00 98.06 196 VAL A C 1
ATOM 1617 O O . VAL A 1 196 ? -2.784 6.197 11.355 1.00 98.06 196 VAL A O 1
ATOM 1620 N N . LYS A 1 197 ? -2.443 7.848 12.845 1.00 96.06 197 LYS A N 1
ATOM 1621 C CA . LYS A 1 197 ? -2.516 8.917 11.856 1.00 96.06 197 LYS A CA 1
ATOM 1622 C C . LYS A 1 197 ? -1.417 8.751 10.822 1.00 96.06 197 LYS A C 1
ATOM 1624 O O . LYS A 1 197 ? -0.228 8.682 11.128 1.00 96.06 197 LYS A O 1
ATOM 1629 N N . GLY A 1 198 ? -1.825 8.698 9.560 1.00 93.12 198 GLY A N 1
ATOM 1630 C CA . GLY A 1 198 ? -0.895 8.495 8.461 1.00 93.12 198 GLY A CA 1
ATOM 1631 C C . GLY A 1 198 ? -0.446 7.036 8.269 1.00 93.12 198 GLY A C 1
ATOM 1632 O O . GLY A 1 198 ? 0.257 6.788 7.289 1.00 93.12 198 GLY A O 1
ATOM 1633 N N . GLY A 1 199 ? -0.916 6.088 9.087 1.00 96.00 199 GLY A N 1
ATOM 1634 C CA . GLY A 1 199 ? -0.627 4.658 8.966 1.00 96.00 199 GLY A CA 1
ATOM 1635 C C . GLY A 1 199 ? 0.840 4.289 9.203 1.00 96.00 199 GLY A C 1
ATOM 1636 O O . GLY A 1 199 ? 1.624 5.092 9.711 1.00 96.00 199 GLY A O 1
ATOM 1637 N N . ILE A 1 200 ? 1.205 3.075 8.782 1.00 96.50 200 ILE A N 1
ATOM 1638 C CA . ILE A 1 200 ? 2.560 2.518 8.931 1.00 96.50 200 ILE A CA 1
ATOM 1639 C C . ILE A 1 200 ? 3.603 3.439 8.300 1.00 96.50 200 ILE A C 1
ATOM 1641 O O . ILE A 1 200 ? 4.601 3.740 8.942 1.00 96.50 200 ILE A O 1
ATOM 1645 N N . ILE A 1 201 ? 3.347 3.947 7.084 1.00 93.06 201 ILE A N 1
ATOM 1646 C CA . ILE A 1 201 ? 4.304 4.806 6.364 1.00 93.06 201 ILE A CA 1
ATOM 1647 C C . ILE A 1 201 ? 4.693 6.030 7.204 1.00 93.06 201 ILE A C 1
ATOM 1649 O O . ILE A 1 201 ? 5.862 6.394 7.260 1.00 93.06 201 ILE A O 1
ATOM 1653 N N . ASN A 1 202 ? 3.727 6.671 7.870 1.00 94.25 202 ASN A N 1
ATOM 1654 C CA . ASN A 1 202 ? 4.029 7.836 8.701 1.00 94.25 202 ASN A CA 1
ATOM 1655 C C . ASN A 1 202 ? 4.828 7.453 9.955 1.00 94.25 202 ASN A C 1
ATOM 1657 O O . ASN A 1 202 ? 5.708 8.205 10.359 1.00 94.25 202 ASN A O 1
ATOM 1661 N N . TYR A 1 203 ? 4.547 6.287 10.544 1.00 96.12 203 TYR A N 1
ATOM 1662 C CA . TYR A 1 203 ? 5.292 5.796 11.700 1.00 96.12 203 TYR A CA 1
ATOM 1663 C C . TYR A 1 203 ? 6.748 5.488 11.348 1.00 96.12 203 TYR A C 1
ATOM 1665 O O . TYR A 1 203 ? 7.644 6.074 11.946 1.00 96.12 203 TYR A O 1
ATOM 1673 N N . VAL A 1 204 ? 6.994 4.641 10.343 1.00 93.88 204 VAL A N 1
ATOM 1674 C CA . VAL A 1 204 ? 8.357 4.202 9.981 1.00 93.88 204 VAL A CA 1
ATOM 1675 C C . VAL A 1 204 ? 9.227 5.350 9.462 1.00 93.88 204 VAL A C 1
ATOM 1677 O O . VAL A 1 204 ? 10.436 5.341 9.656 1.00 93.88 204 VAL A O 1
ATOM 1680 N N . ASN A 1 205 ? 8.622 6.384 8.864 1.00 91.31 205 ASN A N 1
ATOM 1681 C CA . ASN A 1 205 ? 9.347 7.592 8.463 1.00 91.31 205 ASN A CA 1
ATOM 1682 C C . ASN A 1 205 ? 9.815 8.434 9.664 1.00 91.31 205 ASN A C 1
ATOM 1684 O O . ASN A 1 205 ? 10.817 9.136 9.555 1.00 91.31 205 ASN A O 1
ATOM 1688 N N . GLN A 1 206 ? 9.080 8.412 10.780 1.00 94.31 206 GLN A N 1
ATOM 1689 C CA . GLN A 1 206 ? 9.435 9.150 11.999 1.00 94.31 206 GLN A CA 1
ATOM 1690 C C . GLN A 1 206 ? 10.333 8.326 12.929 1.00 94.31 206 GLN A C 1
ATOM 1692 O O . GLN A 1 206 ? 11.234 8.878 13.560 1.00 94.31 206 GLN A O 1
ATOM 1697 N N . PHE A 1 207 ? 10.097 7.016 13.000 1.00 94.19 207 PHE A N 1
ATOM 1698 C CA . PHE A 1 207 ? 10.789 6.071 13.873 1.00 94.19 207 PHE A CA 1
ATOM 1699 C C . PHE A 1 207 ? 11.273 4.864 13.061 1.00 94.19 207 PHE A C 1
ATOM 1701 O O . PHE A 1 207 ? 10.680 3.786 13.146 1.00 94.19 207 PHE A O 1
ATOM 1708 N N . PRO A 1 208 ? 12.325 5.036 12.242 1.00 90.31 208 PRO A N 1
ATOM 1709 C CA . PRO A 1 208 ? 12.903 3.923 11.499 1.00 90.31 208 PRO A CA 1
ATOM 1710 C C . PRO A 1 208 ? 13.406 2.848 12.469 1.00 90.31 208 PRO A C 1
ATOM 1712 O O . PRO A 1 208 ? 13.941 3.177 13.532 1.00 90.31 208 PRO A O 1
ATOM 1715 N N . ASP A 1 209 ? 13.205 1.581 12.097 1.00 86.25 209 ASP A N 1
ATOM 1716 C CA . ASP A 1 209 ? 13.669 0.391 12.826 1.00 86.25 209 ASP A CA 1
ATOM 1717 C C . ASP A 1 209 ? 13.166 0.267 14.283 1.00 86.25 209 ASP A C 1
ATOM 1719 O O . ASP A 1 209 ? 13.776 -0.407 15.114 1.00 86.25 209 ASP A O 1
ATOM 1723 N N . GLN A 1 210 ? 12.041 0.910 14.619 1.00 91.94 210 GLN A N 1
ATOM 1724 C CA . GLN A 1 210 ? 11.430 0.858 15.952 1.00 91.94 210 GLN A CA 1
ATOM 1725 C C . GLN A 1 210 ? 10.004 0.313 15.880 1.00 91.94 210 GLN A C 1
ATOM 1727 O O . GLN A 1 210 ? 9.240 0.715 15.009 1.00 91.94 210 GLN A O 1
ATOM 1732 N N . GLU A 1 211 ? 9.654 -0.605 16.790 1.00 95.06 211 GLU A N 1
ATOM 1733 C CA . GLU A 1 211 ? 8.360 -1.312 16.939 1.00 95.06 211 GLU A CA 1
ATOM 1734 C C . GLU A 1 211 ? 7.771 -2.004 15.696 1.00 95.06 211 GLU A C 1
ATOM 1736 O O . GLU A 1 211 ? 6.866 -2.820 15.844 1.00 95.06 211 GLU A O 1
ATOM 1741 N N . TRP A 1 212 ? 8.265 -1.720 14.498 1.00 95.81 212 TRP A N 1
ATOM 1742 C CA . TRP A 1 212 ? 7.911 -2.344 13.239 1.00 95.81 212 TRP A CA 1
ATOM 1743 C C . TRP A 1 212 ? 8.935 -3.422 12.882 1.00 95.81 212 TRP A C 1
ATOM 1745 O O . TRP A 1 212 ? 10.142 -3.207 12.972 1.00 95.81 212 TRP A O 1
ATOM 1755 N N . GLU A 1 213 ? 8.442 -4.572 12.447 1.00 93.56 213 GLU A N 1
ATOM 1756 C CA . GLU A 1 213 ? 9.224 -5.734 12.043 1.00 93.56 213 GLU A CA 1
ATOM 1757 C C . GLU A 1 213 ? 8.870 -6.099 10.597 1.00 93.56 213 GLU A C 1
ATOM 1759 O O . GLU A 1 213 ? 7.708 -6.018 10.201 1.00 93.56 213 GLU A O 1
ATOM 1764 N N . GLY A 1 214 ? 9.845 -6.534 9.802 1.00 91.88 214 GLY A N 1
ATOM 1765 C CA . GLY A 1 214 ? 9.635 -6.943 8.415 1.00 91.88 214 GLY A CA 1
ATOM 1766 C C . GLY A 1 214 ? 9.591 -5.800 7.401 1.00 91.88 214 GLY A C 1
ATOM 1767 O O . GLY A 1 214 ? 9.868 -4.632 7.686 1.00 91.88 214 GLY A O 1
ATOM 1768 N N . GLY A 1 215 ? 9.246 -6.161 6.168 1.00 91.81 215 GLY A N 1
ATOM 1769 C CA . GLY A 1 215 ? 9.047 -5.207 5.083 1.00 91.81 215 GLY A CA 1
ATOM 1770 C C . GLY A 1 215 ? 7.669 -4.550 5.143 1.00 91.81 215 GLY A C 1
ATOM 1771 O O . GLY A 1 215 ? 6.785 -4.967 5.883 1.00 91.81 215 GLY A O 1
ATOM 1772 N N . LEU A 1 216 ? 7.447 -3.531 4.318 1.00 92.25 216 LEU A N 1
ATOM 1773 C CA . LEU A 1 216 ? 6.129 -2.930 4.139 1.00 92.25 216 LEU A CA 1
ATOM 1774 C C . LEU A 1 216 ? 5.568 -3.299 2.774 1.00 92.25 216 LEU A C 1
ATOM 1776 O O . LEU A 1 216 ? 6.078 -2.836 1.755 1.00 92.25 216 LEU A O 1
ATOM 1780 N N . PHE A 1 217 ? 4.487 -4.076 2.752 1.00 91.06 217 PHE A N 1
ATOM 1781 C CA . PHE A 1 217 ? 3.786 -4.362 1.506 1.00 91.06 217 PHE A CA 1
ATOM 1782 C C . PHE A 1 217 ? 3.250 -3.074 0.857 1.00 91.06 217 PHE A C 1
ATOM 1784 O O . PHE A 1 217 ? 2.595 -2.251 1.510 1.00 91.06 217 PHE A O 1
ATOM 1791 N N . VAL A 1 218 ? 3.510 -2.916 -0.442 1.00 89.00 218 VAL A N 1
ATOM 1792 C CA . VAL A 1 218 ? 3.061 -1.795 -1.273 1.00 89.00 218 VAL A CA 1
ATOM 1793 C C . VAL A 1 218 ? 2.359 -2.309 -2.528 1.00 89.00 218 VAL A C 1
ATOM 1795 O O . VAL A 1 218 ? 2.747 -3.304 -3.128 1.00 89.00 218 VAL A O 1
ATOM 1798 N N . PHE A 1 219 ? 1.306 -1.608 -2.946 1.00 86.75 219 PHE A N 1
ATOM 1799 C CA . PHE A 1 219 ? 0.398 -2.040 -4.017 1.00 86.75 219 PHE A CA 1
ATOM 1800 C C . PHE A 1 219 ? 0.893 -1.669 -5.428 1.00 86.75 219 PHE A C 1
ATOM 1802 O O . PHE A 1 219 ? 0.095 -1.314 -6.300 1.00 86.75 219 PHE A O 1
ATOM 1809 N N . ASP A 1 220 ? 2.206 -1.721 -5.636 1.00 86.25 220 ASP A N 1
ATOM 1810 C CA . ASP A 1 220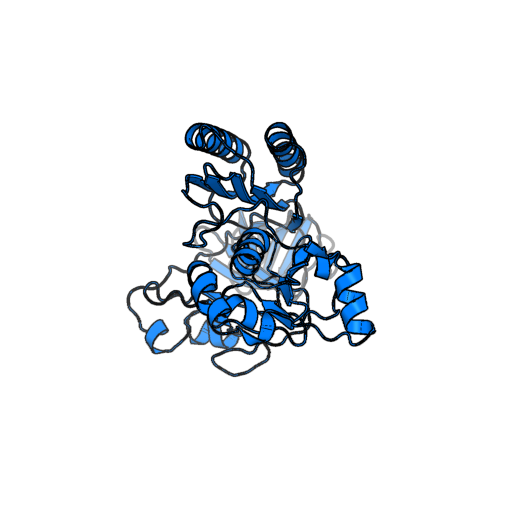 ? 2.872 -1.398 -6.897 1.00 86.25 220 ASP A CA 1
ATOM 1811 C C . ASP A 1 220 ? 3.971 -2.419 -7.222 1.00 86.25 220 ASP A C 1
ATOM 1813 O O . ASP A 1 220 ? 4.147 -3.393 -6.489 1.00 86.25 220 ASP A O 1
ATOM 1817 N N . ASP A 1 221 ? 4.689 -2.239 -8.332 1.00 83.94 221 ASP A N 1
ATOM 1818 C CA . ASP A 1 221 ? 5.604 -3.256 -8.871 1.00 83.94 221 ASP A CA 1
ATOM 1819 C C . ASP A 1 221 ? 6.805 -3.551 -7.946 1.00 83.94 221 ASP A C 1
ATOM 1821 O O . ASP A 1 221 ? 7.537 -4.516 -8.168 1.00 83.94 221 ASP A O 1
ATOM 1825 N N . ARG A 1 222 ? 7.003 -2.761 -6.879 1.00 85.50 222 ARG A N 1
ATOM 1826 C CA . ARG A 1 222 ? 8.005 -3.041 -5.839 1.00 85.50 222 ARG A CA 1
ATOM 1827 C C . ARG A 1 222 ? 7.599 -4.205 -4.941 1.00 85.50 222 ARG A C 1
ATOM 1829 O O . ARG A 1 222 ? 8.484 -4.867 -4.408 1.00 85.50 222 ARG A O 1
ATOM 1836 N N . LEU A 1 223 ? 6.293 -4.440 -4.773 1.00 84.75 223 LEU A N 1
ATOM 1837 C CA . LEU A 1 223 ? 5.650 -5.392 -3.855 1.00 84.75 223 LEU A CA 1
ATOM 1838 C C . LEU A 1 223 ? 5.932 -5.133 -2.369 1.00 84.75 223 LEU A C 1
ATOM 1840 O O . LEU A 1 223 ? 5.001 -5.076 -1.572 1.00 84.75 223 LEU A O 1
ATOM 1844 N N . VAL A 1 224 ? 7.192 -4.934 -1.985 1.00 85.94 224 VAL A N 1
ATOM 1845 C CA . VAL A 1 224 ? 7.626 -4.696 -0.608 1.00 85.94 224 VAL A CA 1
ATOM 1846 C C . VAL A 1 224 ? 8.679 -3.591 -0.565 1.00 85.94 224 VAL A C 1
ATOM 1848 O O . VAL A 1 224 ? 9.633 -3.583 -1.339 1.00 85.94 224 VAL A O 1
ATOM 1851 N N . SER A 1 225 ? 8.498 -2.642 0.351 1.00 85.25 225 SER A N 1
ATOM 1852 C CA . SER A 1 225 ? 9.502 -1.642 0.710 1.00 85.25 225 SER A CA 1
ATOM 1853 C C . SER A 1 225 ? 10.312 -2.133 1.907 1.00 85.25 225 SER A C 1
ATOM 1855 O O . SER A 1 225 ? 9.739 -2.595 2.893 1.00 85.25 225 SER A O 1
ATOM 1857 N N . ASP A 1 226 ? 11.632 -1.993 1.840 1.00 84.69 226 ASP A N 1
ATOM 1858 C CA . ASP A 1 226 ? 12.539 -2.366 2.928 1.00 84.69 226 ASP A CA 1
ATOM 1859 C C . ASP A 1 226 ? 12.545 -1.266 4.000 1.00 84.69 226 ASP A C 1
ATOM 1861 O O . ASP A 1 226 ? 13.003 -0.154 3.740 1.00 84.69 226 ASP A O 1
ATOM 1865 N N . VAL A 1 227 ? 11.940 -1.541 5.159 1.00 84.56 227 VAL A N 1
ATOM 1866 C CA . VAL A 1 227 ? 11.729 -0.555 6.244 1.00 84.56 227 VAL A CA 1
ATOM 1867 C C . VAL A 1 227 ? 12.055 -1.089 7.642 1.00 84.56 227 VAL A C 1
ATOM 1869 O O . VAL A 1 227 ? 11.963 -0.333 8.603 1.00 84.56 227 VAL A O 1
ATOM 1872 N N . GLY A 1 228 ? 12.376 -2.377 7.773 1.00 82.19 228 GLY A N 1
ATOM 1873 C CA . GLY A 1 228 ? 12.609 -3.018 9.062 1.00 82.19 228 GLY A CA 1
ATOM 1874 C C . GLY A 1 228 ? 13.421 -4.306 8.947 1.00 82.19 228 GLY A C 1
ATOM 1875 O O . GLY A 1 228 ? 13.772 -4.776 7.852 1.00 82.19 228 GLY A O 1
ATOM 1876 N N . GLU A 1 229 ? 13.739 -4.890 10.102 1.00 85.25 229 GLU A N 1
ATOM 1877 C CA . GLU A 1 229 ? 14.485 -6.146 10.175 1.00 85.25 229 GLU A CA 1
ATOM 1878 C C . GLU A 1 229 ? 13.722 -7.290 9.507 1.00 85.25 229 GLU A C 1
ATOM 1880 O O . GLU A 1 229 ? 12.497 -7.366 9.585 1.00 85.25 229 GLU A O 1
ATOM 1885 N N . ASN A 1 230 ? 14.439 -8.187 8.823 1.00 86.62 230 ASN A N 1
ATOM 1886 C CA . ASN A 1 230 ? 13.775 -9.279 8.126 1.00 86.62 230 ASN A CA 1
ATOM 1887 C C . ASN A 1 230 ? 13.105 -10.238 9.110 1.00 86.62 230 ASN A C 1
ATOM 1889 O O . ASN A 1 230 ? 13.779 -10.779 9.983 1.00 86.62 230 ASN A O 1
ATOM 1893 N N . ILE A 1 231 ? 11.833 -10.541 8.875 1.00 90.44 231 ILE A N 1
ATOM 1894 C CA . ILE A 1 231 ? 11.114 -11.614 9.574 1.00 90.44 231 ILE A CA 1
ATOM 1895 C C . ILE A 1 231 ? 10.643 -12.721 8.629 1.00 90.44 231 ILE A C 1
ATOM 1897 O O . ILE A 1 231 ? 9.994 -13.668 9.068 1.00 90.44 231 ILE A O 1
ATOM 1901 N N . THR A 1 232 ? 10.952 -12.616 7.335 1.00 91.69 232 THR A N 1
ATOM 1902 C CA . THR A 1 232 ? 10.473 -13.540 6.309 1.00 91.69 232 THR A CA 1
ATOM 1903 C C . THR A 1 232 ? 11.561 -14.503 5.845 1.00 91.69 232 THR A C 1
ATOM 1905 O O . THR A 1 232 ? 12.765 -14.254 5.961 1.00 91.69 232 THR A O 1
ATOM 1908 N N . SER A 1 233 ? 11.136 -15.646 5.313 1.00 94.12 233 SER A N 1
ATOM 1909 C CA . SER A 1 233 ? 12.030 -16.668 4.772 1.00 94.12 233 SER A CA 1
ATOM 1910 C C . SER A 1 233 ? 11.480 -17.221 3.465 1.00 94.12 233 SER A C 1
ATOM 1912 O O . SER A 1 233 ? 10.271 -17.232 3.243 1.00 94.12 233 SER A O 1
ATOM 1914 N N . CYS A 1 234 ? 12.382 -17.652 2.586 1.00 94.12 234 CYS A N 1
ATOM 1915 C CA . CYS A 1 234 ? 12.048 -18.264 1.310 1.00 94.12 234 CYS A CA 1
ATOM 1916 C C . CYS A 1 234 ? 11.136 -19.475 1.527 1.00 94.12 234 CYS A C 1
ATOM 1918 O O . CYS A 1 234 ? 11.528 -20.427 2.200 1.00 94.12 234 CYS A O 1
ATOM 1920 N N . GLU A 1 235 ? 9.963 -19.486 0.895 1.00 95.25 235 GLU A N 1
ATOM 1921 C CA . GLU A 1 235 ? 8.980 -20.565 1.064 1.00 95.25 235 GLU A CA 1
ATOM 1922 C C . GLU A 1 235 ? 9.469 -21.916 0.514 1.00 95.25 235 GLU A C 1
ATOM 1924 O O . GLU A 1 235 ? 8.960 -22.964 0.898 1.00 95.25 235 GLU A O 1
ATOM 1929 N N . HIS A 1 236 ? 10.490 -21.912 -0.351 1.00 95.56 236 HIS A N 1
ATOM 1930 C CA . HIS A 1 236 ? 11.067 -23.131 -0.928 1.00 95.56 236 HIS A CA 1
ATOM 1931 C C . HIS A 1 236 ? 12.197 -23.748 -0.102 1.00 95.56 236 HIS A C 1
ATOM 1933 O O . HIS A 1 236 ? 12.372 -24.965 -0.125 1.00 95.56 236 HIS A O 1
ATOM 1939 N N . CYS A 1 237 ? 13.018 -22.932 0.565 1.00 95.88 237 CYS A N 1
ATOM 1940 C CA . CYS A 1 237 ? 14.249 -23.406 1.216 1.00 95.88 237 CYS A CA 1
ATOM 1941 C C . CYS A 1 237 ? 14.451 -22.923 2.657 1.00 95.88 237 CYS A C 1
ATOM 1943 O O . CYS A 1 237 ? 15.393 -23.367 3.308 1.00 95.88 237 CYS A O 1
ATOM 1945 N N . GLY A 1 238 ? 13.608 -22.018 3.157 1.00 95.12 238 GLY A N 1
ATOM 1946 C CA . GLY A 1 238 ? 13.659 -21.499 4.526 1.00 95.12 238 GLY A CA 1
ATOM 1947 C C . GLY A 1 238 ? 14.788 -20.503 4.814 1.00 95.12 238 GLY A C 1
ATOM 1948 O O . GLY A 1 238 ? 14.930 -20.062 5.951 1.00 95.12 238 GLY A O 1
ATOM 1949 N N . ILE A 1 239 ? 15.597 -20.120 3.821 1.00 94.56 239 ILE A N 1
ATOM 1950 C CA . ILE A 1 239 ? 16.641 -19.100 4.003 1.00 94.56 239 ILE A CA 1
ATOM 1951 C C . ILE A 1 239 ? 15.989 -17.726 4.203 1.00 94.56 239 ILE A C 1
ATOM 1953 O O . ILE A 1 239 ? 15.008 -17.407 3.533 1.00 94.56 239 ILE A O 1
ATOM 1957 N N . SER A 1 240 ? 16.547 -16.919 5.111 1.00 92.75 240 SER A N 1
ATOM 1958 C CA . SER A 1 240 ? 16.142 -15.525 5.340 1.00 92.75 240 SER A CA 1
ATOM 1959 C C . SER A 1 240 ? 16.149 -14.744 4.026 1.00 92.75 240 SER A C 1
ATOM 1961 O O . SER A 1 240 ? 17.185 -14.619 3.377 1.00 92.75 240 SER A O 1
ATOM 1963 N N . GLU A 1 241 ? 14.981 -14.257 3.625 1.00 90.81 241 GLU A N 1
ATOM 1964 C CA . GLU A 1 241 ? 14.768 -13.563 2.358 1.00 90.81 241 GLU A CA 1
ATOM 1965 C C . GLU A 1 241 ? 13.640 -12.543 2.522 1.00 90.81 241 GLU A C 1
ATOM 1967 O O . GLU A 1 241 ? 12.674 -12.810 3.235 1.00 90.81 241 GLU A O 1
ATOM 1972 N N . LYS A 1 242 ? 13.776 -11.388 1.868 1.00 86.56 242 LYS A N 1
ATOM 1973 C CA . LYS A 1 242 ? 12.826 -10.264 1.886 1.00 86.56 242 LYS A CA 1
ATOM 1974 C C . LYS A 1 242 ? 12.104 -10.077 0.553 1.00 86.56 242 LYS A C 1
ATOM 1976 O O . LYS A 1 242 ? 11.167 -9.288 0.470 1.00 86.56 242 LYS A O 1
ATOM 1981 N N . GLN A 1 243 ? 12.562 -10.740 -0.505 1.00 85.56 243 GLN A N 1
ATOM 1982 C CA . GLN A 1 243 ? 12.048 -10.528 -1.846 1.00 85.56 243 GLN A CA 1
ATOM 1983 C C . GLN A 1 243 ? 10.779 -11.347 -2.105 1.00 85.56 243 GLN A C 1
ATOM 1985 O O . GLN A 1 243 ? 10.777 -12.581 -2.084 1.00 85.56 243 GLN A O 1
ATOM 1990 N N . PHE A 1 244 ? 9.702 -10.627 -2.409 1.00 89.12 244 PHE A N 1
ATOM 1991 C CA . PHE A 1 244 ? 8.419 -11.202 -2.788 1.00 89.12 244 PHE A CA 1
ATOM 1992 C C . PHE A 1 244 ? 8.262 -11.241 -4.303 1.00 89.12 244 PHE A C 1
ATOM 1994 O O . PHE A 1 244 ? 8.771 -10.382 -5.030 1.00 89.12 244 PHE A O 1
ATOM 2001 N N . TYR A 1 245 ? 7.505 -12.229 -4.764 1.00 88.81 245 TYR A N 1
ATOM 2002 C CA . TYR A 1 245 ? 7.138 -12.411 -6.159 1.00 88.81 245 TYR A CA 1
ATOM 2003 C C . TYR A 1 245 ? 5.685 -12.847 -6.264 1.00 88.81 245 TYR A C 1
ATOM 2005 O O . TYR A 1 245 ? 5.186 -13.579 -5.415 1.00 88.81 245 TYR A O 1
ATOM 2013 N N . ASN A 1 246 ? 5.021 -12.452 -7.346 1.00 89.62 246 ASN A N 1
ATOM 2014 C CA . ASN A 1 246 ? 3.786 -13.111 -7.750 1.00 89.62 246 ASN A CA 1
ATOM 2015 C C . ASN A 1 246 ? 4.138 -14.386 -8.510 1.00 89.62 246 ASN A C 1
ATOM 2017 O O . ASN A 1 246 ? 4.997 -14.363 -9.398 1.00 89.62 246 ASN A O 1
ATOM 2021 N N . CYS A 1 247 ? 3.456 -15.482 -8.191 1.00 92.06 247 CYS A N 1
ATOM 2022 C CA . CYS A 1 247 ? 3.615 -16.736 -8.900 1.00 92.06 247 CYS A CA 1
ATOM 2023 C C . CYS A 1 247 ? 3.415 -16.523 -10.407 1.00 92.06 247 CYS A C 1
ATOM 2025 O O . CYS A 1 247 ? 2.444 -15.904 -10.861 1.00 92.06 247 CYS A O 1
ATOM 2027 N N . HIS A 1 248 ? 4.354 -17.042 -11.199 1.00 92.69 248 HIS A N 1
ATOM 2028 C CA . HIS A 1 248 ? 4.250 -16.983 -12.651 1.00 92.69 248 HIS A CA 1
ATOM 2029 C C . HIS A 1 248 ? 3.106 -17.837 -13.202 1.00 92.69 248 HIS A C 1
ATOM 2031 O O . HIS A 1 248 ? 2.603 -17.511 -14.272 1.00 92.69 248 HIS A O 1
ATOM 2037 N N . ASN A 1 249 ? 2.601 -18.834 -12.476 1.00 94.12 249 ASN A N 1
ATOM 2038 C CA . ASN A 1 249 ? 1.344 -19.473 -12.848 1.00 94.12 249 ASN A CA 1
ATOM 2039 C C . ASN A 1 249 ? 0.184 -18.461 -12.740 1.00 94.12 249 ASN A C 1
ATOM 2041 O O . ASN A 1 249 ? -0.195 -18.051 -11.641 1.00 94.12 249 ASN A O 1
ATOM 2045 N N . LEU A 1 250 ? -0.391 -18.081 -13.884 1.00 90.50 250 LEU A N 1
ATOM 2046 C CA . LEU A 1 250 ? -1.478 -17.100 -13.991 1.00 90.50 250 LEU A CA 1
ATOM 2047 C C . LEU A 1 250 ? -2.791 -17.572 -13.357 1.00 90.50 250 LEU A C 1
ATOM 2049 O O . LEU A 1 250 ? -3.649 -16.736 -13.088 1.00 90.50 250 LEU A O 1
ATOM 2053 N N . ASP A 1 251 ? -2.954 -18.879 -13.148 1.00 93.62 251 ASP A N 1
ATOM 2054 C CA . ASP A 1 251 ? -4.117 -19.444 -12.459 1.00 93.62 251 ASP A CA 1
ATOM 2055 C C . ASP A 1 251 ? -3.926 -19.475 -10.931 1.00 93.62 251 ASP A C 1
ATOM 2057 O O . ASP A 1 251 ? -4.892 -19.658 -10.197 1.00 93.62 251 ASP A O 1
ATOM 2061 N N . CYS A 1 252 ? -2.693 -19.276 -10.447 1.00 92.12 252 CYS A N 1
ATOM 2062 C CA . CYS A 1 252 ? -2.371 -19.190 -9.024 1.00 92.12 252 CYS A CA 1
ATOM 2063 C C . CYS A 1 252 ? -2.236 -17.732 -8.564 1.00 92.12 252 CYS A C 1
ATOM 2065 O O . CYS A 1 252 ? -2.933 -17.317 -7.648 1.00 92.12 252 CYS A O 1
ATOM 2067 N N . ASP A 1 253 ? -1.331 -16.963 -9.180 1.00 86.81 253 ASP A N 1
ATOM 2068 C CA . ASP A 1 253 ? -1.007 -15.571 -8.813 1.00 86.81 253 ASP A CA 1
ATOM 2069 C C . ASP A 1 253 ? -0.701 -15.328 -7.320 1.00 86.81 253 ASP A C 1
ATOM 2071 O O . ASP A 1 253 ? -0.800 -14.206 -6.827 1.00 86.81 253 ASP A O 1
ATOM 2075 N N . LYS A 1 254 ? -0.319 -16.376 -6.578 1.00 89.56 254 LYS A N 1
ATOM 2076 C CA . LYS A 1 254 ? 0.043 -16.255 -5.166 1.00 89.56 254 LYS A CA 1
ATOM 2077 C C . LYS A 1 254 ? 1.257 -15.339 -5.021 1.00 89.56 254 LYS A C 1
ATOM 2079 O O . LYS A 1 254 ? 2.285 -15.574 -5.660 1.00 89.56 254 LYS A O 1
ATOM 2084 N N . LEU A 1 255 ? 1.164 -14.359 -4.129 1.00 88.38 255 LEU A N 1
ATOM 2085 C CA . LEU A 1 255 ? 2.315 -13.616 -3.631 1.00 88.38 255 LEU A CA 1
ATOM 2086 C C . LEU A 1 255 ? 3.105 -14.508 -2.658 1.00 88.38 255 LEU A C 1
ATOM 2088 O O . LEU A 1 255 ? 2.534 -15.005 -1.689 1.00 88.38 255 LEU A O 1
ATOM 2092 N N . PHE A 1 256 ? 4.393 -14.731 -2.914 1.00 91.50 256 PHE A N 1
ATOM 2093 C CA . PHE A 1 256 ? 5.230 -15.632 -2.115 1.00 91.50 256 PHE A CA 1
ATOM 2094 C C . PHE A 1 256 ? 6.675 -15.130 -1.995 1.00 91.50 256 PHE A C 1
ATOM 2096 O O . PHE A 1 256 ? 7.157 -14.386 -2.856 1.00 91.50 256 PHE A O 1
ATOM 2103 N N . ILE A 1 257 ? 7.371 -15.547 -0.935 1.00 91.56 257 ILE A N 1
ATOM 2104 C CA . ILE A 1 257 ? 8.775 -15.174 -0.678 1.00 91.56 257 ILE A CA 1
ATOM 2105 C C . ILE A 1 257 ? 9.699 -16.190 -1.344 1.00 91.56 257 ILE A C 1
ATOM 2107 O O . ILE A 1 257 ? 9.550 -17.399 -1.149 1.00 91.56 257 ILE A O 1
ATOM 2111 N N . CYS A 1 258 ? 10.688 -15.721 -2.106 1.00 92.94 258 CYS A N 1
ATOM 2112 C CA . CYS A 1 258 ? 11.582 -16.615 -2.836 1.00 92.94 258 CYS A CA 1
ATOM 2113 C C . CYS A 1 258 ? 12.996 -16.054 -2.940 1.00 92.94 258 CYS A C 1
ATOM 2115 O O . CYS A 1 258 ? 13.184 -14.944 -3.430 1.00 92.94 258 CYS A O 1
ATOM 2117 N N . CYS A 1 259 ? 13.998 -16.838 -2.537 1.00 92.06 259 CYS A N 1
ATOM 2118 C CA . CYS A 1 259 ? 15.390 -16.451 -2.739 1.00 92.06 259 CYS A CA 1
ATOM 2119 C C . CYS A 1 259 ? 15.778 -16.566 -4.213 1.00 92.06 259 CYS A C 1
ATOM 2121 O O . CYS A 1 259 ? 15.136 -17.279 -4.993 1.00 92.06 259 CYS A O 1
ATOM 2123 N N . LYS A 1 260 ? 16.862 -15.892 -4.598 1.00 90.12 260 LYS A N 1
ATOM 2124 C CA . LYS A 1 260 ? 17.338 -15.864 -5.985 1.00 90.12 260 LYS A CA 1
ATOM 2125 C C . LYS A 1 260 ? 17.528 -17.269 -6.577 1.00 90.12 260 LYS A C 1
ATOM 2127 O O . LYS A 1 260 ? 17.058 -17.536 -7.680 1.00 90.12 260 LYS A O 1
ATOM 2132 N N . GLU A 1 261 ? 18.156 -18.179 -5.838 1.00 92.62 261 GLU A N 1
ATOM 2133 C CA . GLU A 1 261 ? 18.437 -19.543 -6.296 1.00 92.62 261 GLU A CA 1
ATOM 2134 C C . GLU A 1 261 ? 17.146 -20.346 -6.505 1.00 92.62 261 GLU A C 1
ATOM 2136 O O . GLU A 1 261 ? 16.990 -21.051 -7.503 1.00 92.62 261 GLU A O 1
ATOM 2141 N N . CYS A 1 262 ? 16.186 -20.224 -5.581 1.00 94.69 262 CYS A N 1
ATOM 2142 C CA . CYS A 1 262 ? 14.891 -20.888 -5.716 1.00 94.69 262 CYS A CA 1
ATOM 2143 C C . CYS A 1 262 ? 14.074 -20.273 -6.852 1.00 94.69 262 CYS A C 1
ATOM 2145 O O . CYS A 1 262 ? 13.410 -20.995 -7.591 1.00 94.69 262 CYS A O 1
ATOM 2147 N N . ARG A 1 263 ? 14.164 -18.961 -7.063 1.00 92.56 263 ARG A N 1
ATOM 2148 C CA . ARG A 1 263 ? 13.488 -18.294 -8.172 1.00 92.56 263 ARG A CA 1
ATOM 2149 C C . ARG A 1 263 ? 13.953 -18.839 -9.518 1.00 92.56 263 ARG A C 1
ATOM 2151 O O . ARG A 1 263 ? 13.108 -19.127 -10.361 1.00 92.56 263 ARG A O 1
ATOM 2158 N N . GLU A 1 264 ? 15.260 -19.001 -9.708 1.00 90.88 264 GLU A N 1
ATOM 2159 C CA . GLU A 1 264 ? 15.826 -19.595 -10.924 1.00 90.88 264 GLU A CA 1
ATOM 2160 C C . GLU A 1 264 ? 15.386 -21.061 -11.074 1.00 90.88 264 GLU A C 1
ATOM 2162 O O . GLU A 1 264 ? 14.900 -21.462 -12.132 1.00 90.88 264 GLU A O 1
ATOM 2167 N N . LYS A 1 265 ? 15.457 -21.845 -9.989 1.00 92.81 265 LYS A N 1
ATOM 2168 C CA . LYS A 1 265 ? 15.074 -23.266 -9.977 1.00 92.81 265 LYS A CA 1
ATOM 2169 C C . LYS A 1 265 ? 13.594 -23.503 -10.297 1.00 92.81 265 LYS A C 1
ATOM 2171 O O . LYS A 1 265 ? 13.269 -24.415 -11.056 1.00 92.81 265 LYS A O 1
ATOM 2176 N N . PHE A 1 266 ? 12.704 -22.701 -9.720 1.00 92.69 266 PHE A N 1
ATOM 2177 C CA . PHE A 1 266 ? 11.250 -22.841 -9.840 1.00 92.69 266 PHE A CA 1
ATOM 2178 C C . PHE A 1 266 ? 10.638 -21.862 -10.853 1.00 92.69 266 PHE A C 1
ATOM 2180 O O . PHE A 1 266 ? 9.424 -21.688 -10.866 1.00 92.69 266 PHE A O 1
ATOM 2187 N N . LYS A 1 267 ? 11.456 -21.189 -11.677 1.00 91.38 267 LYS A N 1
ATOM 2188 C CA . LYS A 1 267 ? 11.031 -20.194 -12.684 1.00 91.38 267 LYS A CA 1
ATOM 2189 C C . LYS A 1 267 ? 10.041 -19.156 -12.135 1.00 91.38 267 LYS A C 1
ATOM 2191 O O . LYS A 1 267 ? 9.063 -18.797 -12.788 1.00 91.38 267 LYS A O 1
ATOM 2196 N N . THR A 1 268 ? 10.302 -18.660 -10.925 1.00 92.69 268 THR A N 1
ATOM 2197 C CA . THR A 1 268 ? 9.434 -17.705 -10.203 1.00 92.69 268 THR A CA 1
ATOM 2198 C C . THR A 1 268 ? 8.021 -18.257 -9.905 1.00 92.69 268 THR A C 1
ATOM 2200 O O . THR A 1 268 ? 7.040 -17.518 -9.828 1.00 92.69 268 THR A O 1
ATOM 2203 N N . CYS A 1 269 ? 7.888 -19.571 -9.708 1.00 95.00 269 CYS A N 1
ATOM 2204 C CA . CYS A 1 269 ? 6.659 -20.204 -9.225 1.00 95.00 269 CYS A CA 1
ATOM 2205 C C . CYS A 1 269 ? 6.747 -20.584 -7.742 1.00 95.00 269 CYS A C 1
ATOM 2207 O O . CYS A 1 269 ? 7.824 -20.888 -7.229 1.00 95.00 269 CYS A O 1
ATOM 2209 N N . CYS A 1 270 ? 5.603 -20.587 -7.052 1.00 94.69 270 CYS A N 1
ATOM 2210 C CA . CYS A 1 270 ? 5.524 -20.896 -5.622 1.00 94.69 270 CYS A CA 1
ATOM 2211 C C . CYS A 1 270 ? 5.620 -22.396 -5.315 1.00 94.69 270 CYS A C 1
ATOM 2213 O O . CYS A 1 270 ? 5.797 -22.774 -4.166 1.00 94.69 270 CYS A O 1
ATOM 2215 N N . SER A 1 271 ? 5.495 -23.257 -6.325 1.00 94.88 271 SER A N 1
ATOM 2216 C CA . SER A 1 271 ? 5.586 -24.709 -6.179 1.00 94.88 271 SER A CA 1
ATOM 2217 C C . SER A 1 271 ? 6.011 -25.364 -7.494 1.00 94.88 271 SER A C 1
ATOM 2219 O O . SER A 1 271 ? 6.017 -24.718 -8.549 1.00 94.88 271 SER A O 1
ATOM 2221 N N . THR A 1 272 ? 6.349 -26.652 -7.439 1.00 94.50 272 THR A N 1
ATOM 2222 C CA . THR A 1 272 ? 6.657 -27.456 -8.630 1.00 94.50 272 THR A CA 1
ATOM 2223 C C . THR A 1 272 ? 5.437 -27.579 -9.541 1.00 94.50 272 THR A C 1
ATOM 2225 O O . THR A 1 272 ? 5.554 -27.378 -10.744 1.00 94.50 272 THR A O 1
ATOM 2228 N N . GLU A 1 273 ? 4.247 -27.794 -8.976 1.00 95.44 273 GLU A N 1
ATOM 2229 C CA . GLU A 1 273 ? 2.995 -27.882 -9.736 1.00 95.44 273 GLU A CA 1
ATOM 2230 C C . GLU A 1 273 ? 2.721 -26.582 -10.495 1.00 95.44 273 GLU A C 1
ATOM 2232 O O . GLU A 1 273 ? 2.327 -26.603 -11.660 1.00 95.44 273 GLU A O 1
ATOM 2237 N N . CYS A 1 274 ? 2.975 -25.434 -9.858 1.00 95.38 274 CYS A N 1
ATOM 2238 C CA . CYS A 1 274 ? 2.853 -24.146 -10.526 1.00 95.38 274 CYS A CA 1
ATOM 2239 C C . CYS A 1 274 ? 3.919 -23.948 -11.600 1.00 95.38 274 CYS A C 1
ATOM 2241 O O . CYS A 1 274 ? 3.605 -23.343 -12.612 1.00 95.38 274 CYS A O 1
ATOM 2243 N N . ASN A 1 275 ? 5.143 -24.447 -11.421 1.00 92.25 275 ASN A N 1
ATOM 2244 C CA . ASN A 1 275 ? 6.205 -24.364 -12.432 1.00 92.25 275 ASN A CA 1
ATOM 2245 C C . ASN A 1 275 ? 5.869 -25.171 -13.700 1.00 92.25 275 ASN A C 1
ATOM 2247 O O . ASN A 1 275 ? 6.196 -24.751 -14.810 1.00 92.25 275 ASN A O 1
ATOM 2251 N N . ASP A 1 276 ? 5.173 -26.296 -13.534 1.00 93.62 276 ASP A N 1
ATOM 2252 C CA . ASP A 1 276 ? 4.752 -27.174 -14.630 1.00 93.62 276 ASP A CA 1
ATOM 2253 C C . ASP A 1 276 ? 3.404 -26.763 -15.252 1.00 93.62 276 ASP A C 1
ATOM 2255 O O . ASP A 1 276 ? 2.987 -27.316 -16.274 1.00 93.62 276 ASP A O 1
ATOM 2259 N N . ALA A 1 277 ? 2.713 -25.774 -14.671 1.00 93.88 277 ALA A N 1
ATOM 2260 C CA . ALA A 1 277 ? 1.431 -25.302 -15.176 1.00 93.88 277 ALA A CA 1
ATOM 2261 C C . ALA A 1 277 ? 1.578 -24.675 -16.579 1.00 93.88 277 ALA A C 1
ATOM 2263 O O . ALA A 1 277 ? 2.517 -23.912 -16.831 1.00 93.88 277 ALA A O 1
ATOM 2264 N N . PRO A 1 278 ? 0.630 -24.919 -17.503 1.00 91.50 278 PRO A N 1
ATOM 2265 C CA . PRO A 1 278 ? 0.753 -24.477 -18.893 1.00 91.50 278 PRO A CA 1
ATOM 2266 C C . PRO A 1 278 ? 0.644 -22.954 -19.051 1.00 91.50 278 PRO A C 1
ATOM 2268 O O . PRO A 1 278 ? 1.177 -22.378 -20.002 1.00 91.50 278 PRO A O 1
ATOM 2271 N N . ARG A 1 279 ? -0.066 -22.284 -18.137 1.00 92.62 279 ARG A N 1
ATOM 2272 C CA . ARG A 1 279 ? -0.413 -20.867 -18.242 1.00 92.62 279 ARG A CA 1
ATOM 2273 C C . ARG A 1 279 ? 0.531 -20.002 -17.403 1.00 92.62 279 ARG A C 1
ATOM 2275 O O . ARG A 1 279 ? 0.177 -19.514 -16.335 1.00 92.62 279 ARG A O 1
ATOM 2282 N N . GLN A 1 280 ? 1.732 -19.779 -17.923 1.00 88.56 280 GLN A N 1
ATOM 2283 C CA . GLN A 1 280 ? 2.757 -18.965 -17.264 1.00 88.56 280 GLN A CA 1
ATOM 2284 C C . GLN A 1 280 ? 2.703 -17.485 -17.675 1.00 88.56 280 GLN A C 1
ATOM 2286 O O . GLN A 1 280 ? 2.412 -17.143 -18.827 1.00 88.56 280 GLN A O 1
ATOM 2291 N N . ARG A 1 281 ? 3.064 -16.592 -16.747 1.00 86.06 281 ARG A N 1
ATOM 2292 C CA . ARG A 1 281 ? 3.433 -15.203 -17.024 1.00 86.06 281 ARG A CA 1
ATOM 2293 C C . ARG A 1 281 ? 4.633 -15.226 -17.955 1.00 86.06 281 ARG A C 1
ATOM 2295 O O . ARG A 1 281 ? 5.614 -15.926 -17.718 1.00 86.06 281 ARG A O 1
ATOM 2302 N N . LYS A 1 282 ? 4.559 -14.429 -19.018 1.00 73.56 282 LYS A N 1
ATOM 2303 C CA . LYS A 1 282 ? 5.738 -14.162 -19.835 1.00 73.56 282 LYS A CA 1
ATOM 2304 C C . LYS A 1 282 ? 6.692 -13.338 -18.988 1.00 73.56 282 LYS A C 1
ATOM 2306 O O . LYS A 1 282 ? 6.285 -12.311 -18.449 1.00 73.56 282 LYS A O 1
ATOM 2311 N N . GLU A 1 283 ? 7.928 -13.797 -18.874 1.00 61.31 283 GLU A N 1
ATOM 2312 C CA . GLU A 1 283 ? 8.972 -13.052 -18.193 1.00 61.31 283 GLU A CA 1
ATOM 2313 C C . GLU A 1 283 ? 9.121 -11.699 -18.901 1.00 61.31 283 GLU A C 1
ATOM 2315 O O . GLU A 1 283 ? 9.480 -11.627 -20.080 1.00 61.31 283 GLU A O 1
ATOM 2320 N N . ILE A 1 284 ? 8.731 -10.622 -18.216 1.00 54.88 284 ILE A N 1
ATOM 2321 C CA . ILE A 1 284 ? 8.944 -9.272 -18.722 1.00 54.88 284 ILE A CA 1
ATOM 2322 C C . ILE A 1 284 ? 10.445 -9.054 -18.600 1.00 54.88 284 ILE A C 1
ATOM 2324 O O . ILE A 1 284 ? 10.953 -8.844 -17.499 1.00 54.88 284 ILE A O 1
ATOM 2328 N N . GLN A 1 285 ? 11.166 -9.151 -19.718 1.00 49.38 285 GLN A N 1
ATOM 2329 C CA . GLN A 1 285 ? 12.539 -8.665 -19.768 1.00 49.38 285 GLN A CA 1
ATOM 2330 C C . GLN A 1 285 ? 12.481 -7.205 -19.327 1.00 49.38 285 GLN A C 1
ATOM 2332 O O . GLN A 1 285 ? 11.801 -6.402 -19.972 1.00 49.38 285 GLN A O 1
ATOM 2337 N N . GLN A 1 286 ? 13.111 -6.883 -18.192 1.00 48.72 286 GLN A N 1
ATOM 2338 C CA . GLN A 1 286 ? 13.217 -5.494 -17.765 1.00 48.72 286 GLN A CA 1
ATOM 2339 C C . GLN A 1 286 ? 13.754 -4.689 -18.952 1.00 48.72 286 GLN A C 1
ATOM 2341 O O . GLN A 1 286 ? 14.632 -5.194 -19.663 1.00 48.72 286 GLN A O 1
ATOM 2346 N N . PRO A 1 287 ? 13.198 -3.498 -19.231 1.00 47.41 287 PRO A N 1
ATOM 2347 C CA . PRO A 1 287 ? 13.711 -2.653 -20.291 1.00 47.41 287 PRO A CA 1
ATOM 2348 C C . PRO A 1 287 ? 15.174 -2.368 -19.973 1.00 47.41 287 PRO A C 1
ATOM 2350 O O . PRO A 1 287 ? 15.497 -1.623 -19.057 1.00 47.41 287 PRO A O 1
ATOM 2353 N N . GLN A 1 288 ? 16.033 -3.053 -20.709 1.00 63.41 288 GLN A N 1
ATOM 2354 C CA . GLN A 1 288 ? 17.471 -2.979 -20.597 1.00 63.41 288 GLN A CA 1
ATOM 2355 C C . GLN A 1 288 ? 17.891 -1.536 -20.873 1.00 63.41 288 GLN A C 1
ATOM 2357 O O . GLN A 1 288 ? 17.692 -1.030 -21.984 1.00 63.41 288 GLN A O 1
ATOM 2362 N N . GLU A 1 289 ? 18.397 -0.847 -19.849 1.00 76.81 289 GLU A N 1
ATOM 2363 C CA . GLU A 1 289 ? 18.775 0.557 -19.983 1.00 76.81 289 GLU A CA 1
ATOM 2364 C C . GLU A 1 289 ? 20.021 0.638 -20.860 1.00 76.81 289 GLU A C 1
ATOM 2366 O O . GLU A 1 289 ? 21.040 0.012 -20.576 1.00 76.81 289 GLU A O 1
ATOM 2371 N N . ILE A 1 290 ? 19.942 1.402 -21.951 1.00 87.50 290 ILE A N 1
ATOM 2372 C CA . ILE A 1 290 ? 21.081 1.614 -22.842 1.00 87.50 290 ILE A CA 1
ATOM 2373 C C . ILE A 1 290 ? 22.073 2.545 -22.155 1.00 87.50 290 ILE A C 1
ATOM 2375 O O . ILE A 1 290 ? 21.907 3.762 -22.166 1.00 87.50 290 ILE A O 1
ATOM 2379 N N . ILE A 1 291 ? 23.134 1.963 -21.609 1.00 91.75 291 ILE A N 1
ATOM 2380 C CA . ILE A 1 291 ? 24.202 2.697 -20.926 1.00 91.75 291 ILE A CA 1
ATOM 2381 C C . ILE A 1 291 ? 25.331 3.104 -21.869 1.00 91.75 291 ILE A C 1
ATOM 2383 O O . ILE A 1 291 ? 26.156 3.941 -21.512 1.00 91.75 291 ILE A O 1
ATOM 2387 N N . GLY A 1 292 ? 25.394 2.543 -23.079 1.00 93.38 292 GLY A N 1
ATOM 2388 C CA . GLY A 1 292 ? 26.491 2.834 -23.991 1.00 93.38 292 GLY A CA 1
ATOM 2389 C C . GLY A 1 292 ? 26.437 2.109 -25.326 1.00 93.38 292 GLY A C 1
ATOM 2390 O O . GLY A 1 292 ? 25.439 1.484 -25.691 1.00 93.38 292 GLY A O 1
ATOM 2391 N N . LYS A 1 293 ? 27.535 2.213 -26.076 1.00 96.38 293 LYS A N 1
ATOM 2392 C CA . LYS A 1 293 ? 27.741 1.522 -27.354 1.00 96.38 293 LYS A CA 1
ATOM 2393 C C . LYS A 1 293 ? 29.180 1.053 -27.496 1.00 96.38 293 LYS A C 1
ATOM 2395 O O . LYS A 1 293 ? 30.107 1.713 -27.035 1.00 96.38 293 LYS A O 1
ATOM 2400 N N . VAL A 1 294 ? 29.364 -0.065 -28.186 1.00 95.94 294 VAL A N 1
ATOM 2401 C CA . VAL A 1 294 ? 30.685 -0.553 -28.581 1.00 95.94 294 VAL A CA 1
ATOM 2402 C C . VAL A 1 294 ? 31.242 0.346 -29.684 1.00 95.94 294 VAL A C 1
ATOM 2404 O O . VAL A 1 294 ? 30.648 0.478 -30.754 1.00 95.94 294 VAL A O 1
ATOM 2407 N N . GLU A 1 295 ? 32.412 0.926 -29.453 1.00 96.94 295 GLU A N 1
ATOM 2408 C CA . GLU A 1 295 ? 33.154 1.694 -30.455 1.00 96.94 295 GLU A CA 1
ATOM 2409 C C . GLU A 1 295 ? 34.093 0.793 -31.261 1.00 96.94 295 GLU A C 1
ATOM 2411 O O . GLU A 1 295 ? 34.252 0.977 -32.472 1.00 96.94 295 GLU A O 1
ATOM 2416 N N . ASN A 1 296 ? 34.692 -0.209 -30.606 1.00 95.19 296 ASN A N 1
ATOM 2417 C CA . ASN A 1 296 ? 35.601 -1.155 -31.245 1.00 95.19 296 ASN A CA 1
ATOM 2418 C C . ASN A 1 296 ? 35.738 -2.471 -30.459 1.00 95.19 296 ASN A C 1
ATOM 2420 O O . ASN A 1 296 ? 35.465 -2.522 -29.263 1.00 95.19 296 ASN A O 1
ATOM 2424 N N . TRP A 1 297 ? 36.230 -3.522 -31.116 1.00 95.06 297 TRP A N 1
ATOM 2425 C CA . TRP A 1 297 ? 36.632 -4.777 -30.478 1.00 95.06 297 TRP A CA 1
ATOM 2426 C C . TRP A 1 297 ? 38.022 -5.189 -30.951 1.00 95.06 297 TRP A C 1
ATOM 2428 O O . TRP A 1 297 ? 38.293 -5.237 -32.152 1.00 95.06 297 TRP A O 1
ATOM 2438 N N . TYR A 1 298 ? 38.898 -5.504 -30.001 1.00 93.25 298 TYR A N 1
ATOM 2439 C CA . TYR A 1 298 ? 40.273 -5.922 -30.232 1.00 93.25 298 TYR A CA 1
ATOM 2440 C C . TYR A 1 298 ? 40.389 -7.446 -30.065 1.00 93.25 298 TYR A C 1
ATOM 2442 O O . TYR A 1 298 ? 40.670 -7.928 -28.965 1.00 93.25 298 TYR A O 1
ATOM 2450 N N . PRO A 1 299 ? 40.216 -8.243 -31.138 1.00 89.88 299 PRO A N 1
ATOM 2451 C CA . PRO A 1 299 ? 40.103 -9.701 -31.039 1.00 89.88 299 PRO A CA 1
ATOM 2452 C C . PRO A 1 299 ? 41.381 -10.384 -30.541 1.00 89.88 299 PRO A C 1
ATOM 2454 O O . PRO A 1 299 ? 41.306 -11.446 -29.940 1.00 89.88 299 PRO A O 1
ATOM 2457 N N . LYS A 1 300 ? 42.557 -9.780 -30.764 1.00 90.12 300 LYS A N 1
ATOM 2458 C CA . LYS A 1 300 ? 43.844 -10.345 -30.322 1.00 90.12 300 LYS A CA 1
ATOM 2459 C C . LYS A 1 300 ? 43.994 -10.385 -28.801 1.00 90.12 300 LYS A C 1
ATOM 2461 O O . LYS A 1 300 ? 44.722 -11.230 -28.299 1.00 90.12 300 LYS A O 1
ATOM 2466 N N . VAL A 1 301 ? 43.349 -9.454 -28.101 1.00 89.62 301 VAL A N 1
ATOM 2467 C CA . VAL A 1 301 ? 43.433 -9.310 -26.639 1.00 89.62 301 VAL A CA 1
ATOM 2468 C C . VAL A 1 301 ? 42.093 -9.569 -25.949 1.00 89.62 301 VAL A C 1
ATOM 2470 O O . VAL A 1 301 ? 42.048 -9.606 -24.728 1.00 89.62 301 VAL A O 1
ATOM 2473 N N . GLY A 1 302 ? 41.009 -9.759 -26.710 1.00 91.94 302 GLY A N 1
ATOM 2474 C CA . GLY A 1 302 ? 39.679 -10.017 -26.159 1.00 91.94 302 GLY A CA 1
ATOM 2475 C C . GLY A 1 302 ? 39.112 -8.823 -25.393 1.00 91.94 302 GLY A C 1
ATOM 2476 O O . GLY A 1 302 ? 38.540 -9.000 -24.327 1.00 91.94 302 GLY A O 1
ATOM 2477 N N . VAL A 1 303 ? 39.299 -7.601 -25.900 1.00 93.50 303 VAL A N 1
ATOM 2478 C CA . VAL A 1 303 ? 38.881 -6.366 -25.211 1.00 93.50 303 VAL A CA 1
ATOM 2479 C C . VAL A 1 303 ? 37.951 -5.547 -26.094 1.00 93.50 303 VAL A C 1
ATOM 2481 O O . VAL A 1 303 ? 38.246 -5.329 -27.271 1.00 93.50 303 VAL A O 1
ATOM 2484 N N . ALA A 1 304 ? 36.842 -5.069 -25.537 1.00 95.50 304 ALA A N 1
ATOM 2485 C CA . ALA A 1 304 ? 35.936 -4.139 -26.202 1.00 95.50 304 ALA A CA 1
ATOM 2486 C C . ALA A 1 304 ? 36.170 -2.709 -25.708 1.00 95.50 304 ALA A C 1
ATOM 2488 O O . ALA A 1 304 ? 36.269 -2.482 -24.505 1.00 95.50 304 ALA A O 1
ATOM 2489 N N . LEU A 1 305 ? 36.229 -1.757 -26.640 1.00 96.06 305 LEU A N 1
ATOM 2490 C CA . LEU A 1 305 ? 36.165 -0.324 -26.363 1.00 96.06 305 LEU A CA 1
ATOM 2491 C C . LEU A 1 305 ? 34.700 0.099 -26.388 1.00 96.06 305 LEU A C 1
ATOM 2493 O O . LEU A 1 305 ? 34.023 -0.073 -27.405 1.00 96.06 305 LEU A O 1
ATOM 2497 N N . ILE A 1 306 ? 34.217 0.649 -25.283 1.00 96.25 306 ILE A N 1
ATOM 2498 C CA . ILE A 1 306 ? 32.819 1.008 -25.078 1.00 96.25 306 ILE A CA 1
ATOM 2499 C C . ILE A 1 306 ? 32.746 2.479 -24.697 1.00 96.25 306 ILE A C 1
ATOM 2501 O O . ILE A 1 306 ? 33.437 2.932 -23.789 1.00 96.25 306 ILE A O 1
ATOM 2505 N N . LYS A 1 307 ? 31.866 3.217 -25.371 1.00 96.19 307 LYS A N 1
ATOM 2506 C CA . LYS A 1 307 ? 31.456 4.551 -24.949 1.00 96.19 307 LYS A CA 1
ATOM 2507 C C . LYS A 1 307 ? 30.240 4.434 -24.043 1.00 96.19 307 LYS A C 1
ATOM 2509 O O . LYS A 1 307 ? 29.179 4.011 -24.504 1.00 96.19 307 LYS A O 1
ATOM 2514 N N . VAL A 1 308 ? 30.393 4.817 -22.783 1.00 93.88 308 VAL A N 1
ATOM 2515 C CA . VAL A 1 308 ? 29.327 4.827 -21.778 1.00 93.88 308 VAL A CA 1
ATOM 2516 C C . VAL A 1 308 ? 28.829 6.250 -21.536 1.00 93.88 308 VAL A C 1
ATOM 2518 O O . VAL A 1 308 ? 29.610 7.202 -21.530 1.00 93.88 308 VAL A O 1
ATOM 2521 N N . ASN A 1 309 ? 27.520 6.399 -21.358 1.00 89.88 309 ASN A N 1
ATOM 2522 C CA . ASN A 1 309 ? 26.851 7.678 -21.098 1.00 89.88 309 ASN A CA 1
ATOM 2523 C C . ASN A 1 309 ? 26.247 7.747 -19.683 1.00 89.88 309 ASN A C 1
ATOM 2525 O O . ASN A 1 309 ? 25.688 8.775 -19.320 1.00 89.88 309 ASN A O 1
ATOM 2529 N N . GLU A 1 310 ? 26.339 6.657 -18.925 1.00 86.88 310 GLU A N 1
ATOM 2530 C CA . GLU A 1 310 ? 25.804 6.484 -17.574 1.00 86.88 310 GLU A CA 1
ATOM 2531 C C . GLU A 1 310 ? 26.859 5.787 -16.699 1.00 86.88 310 GLU A C 1
ATOM 2533 O O . GLU A 1 310 ? 27.866 5.277 -17.207 1.00 86.88 310 GLU A O 1
ATOM 2538 N N . GLU A 1 311 ? 26.629 5.762 -15.384 1.00 89.12 311 GLU A N 1
ATOM 2539 C CA . GLU A 1 311 ? 27.588 5.222 -14.420 1.00 89.12 311 GLU A CA 1
ATOM 2540 C C . GLU A 1 311 ? 27.779 3.700 -14.572 1.00 89.12 311 GLU A C 1
ATOM 2542 O O . GLU A 1 311 ? 26.816 2.932 -14.551 1.00 89.12 311 GLU A O 1
ATOM 2547 N N . VAL A 1 312 ? 29.038 3.258 -14.671 1.00 90.06 312 VAL A N 1
ATOM 2548 C CA . VAL A 1 312 ? 29.430 1.842 -14.755 1.00 90.06 312 VAL A CA 1
ATOM 2549 C C . VAL A 1 312 ? 30.487 1.522 -13.702 1.00 90.06 312 VAL A C 1
ATOM 2551 O O . VAL A 1 312 ? 31.401 2.319 -13.482 1.00 90.06 312 VAL A O 1
ATOM 2554 N N . LYS A 1 313 ? 30.380 0.357 -13.047 1.00 92.94 313 LYS A N 1
ATOM 2555 C CA . LYS A 1 313 ? 31.289 -0.079 -11.965 1.00 92.94 313 LYS A CA 1
ATOM 2556 C C . LYS A 1 313 ? 31.813 -1.495 -12.177 1.00 92.94 313 LYS A C 1
ATOM 2558 O O . LYS A 1 313 ? 31.119 -2.352 -12.725 1.00 92.94 313 LYS A O 1
ATOM 2563 N N . ILE A 1 314 ? 33.013 -1.775 -11.666 1.00 90.94 314 ILE A N 1
ATOM 2564 C CA . ILE A 1 314 ? 33.512 -3.153 -11.558 1.00 90.94 314 ILE A CA 1
ATOM 2565 C C . ILE A 1 314 ? 32.528 -3.993 -10.728 1.00 90.94 314 ILE A C 1
ATOM 2567 O O . ILE A 1 314 ? 31.965 -3.538 -9.734 1.00 90.94 314 ILE A O 1
ATOM 2571 N N . GLY A 1 315 ? 32.306 -5.236 -11.154 1.00 83.12 315 GLY A N 1
ATOM 2572 C CA . GLY A 1 315 ? 31.371 -6.177 -10.544 1.00 83.12 315 GLY A CA 1
ATOM 2573 C C . GLY A 1 315 ? 29.954 -6.118 -11.117 1.00 83.12 315 GLY A C 1
ATOM 2574 O O . GLY A 1 315 ? 29.201 -7.070 -10.892 1.00 83.12 315 GLY A O 1
ATOM 2575 N N . GLN A 1 316 ? 29.613 -5.075 -11.879 1.00 86.81 316 GLN A N 1
ATOM 2576 C CA . GLN A 1 316 ? 28.350 -4.953 -12.606 1.00 86.81 316 GLN A CA 1
ATOM 2577 C C . GLN A 1 316 ? 28.299 -5.939 -13.781 1.00 86.81 316 GLN A C 1
ATOM 2579 O O . GLN A 1 316 ? 29.321 -6.238 -14.400 1.00 86.81 316 GLN A O 1
ATOM 2584 N N . THR A 1 317 ? 27.111 -6.465 -14.082 1.00 89.00 317 THR A N 1
ATOM 2585 C CA . THR A 1 317 ? 26.877 -7.267 -15.292 1.00 89.00 317 THR A CA 1
ATOM 2586 C C . THR A 1 317 ? 26.301 -6.367 -16.368 1.00 89.00 317 THR A C 1
ATOM 2588 O O . THR A 1 317 ? 25.381 -5.604 -16.093 1.00 89.00 317 THR A O 1
ATOM 2591 N N . ILE A 1 318 ? 26.843 -6.462 -17.576 1.00 91.44 318 ILE A N 1
ATOM 2592 C CA . ILE A 1 318 ? 26.332 -5.764 -18.753 1.00 91.44 318 ILE A CA 1
ATOM 2593 C C . ILE A 1 318 ? 25.998 -6.787 -19.833 1.00 91.44 318 ILE A C 1
ATOM 2595 O O . ILE A 1 318 ? 26.604 -7.860 -19.896 1.00 91.44 318 ILE A O 1
ATOM 2599 N N . SER A 1 319 ? 25.065 -6.443 -20.711 1.00 91.56 319 SER A N 1
ATOM 2600 C CA . SER A 1 319 ? 24.801 -7.185 -21.942 1.00 91.56 319 SER A CA 1
ATOM 2601 C C . SER A 1 319 ? 25.132 -6.330 -23.158 1.00 91.56 319 SER A C 1
ATOM 2603 O O . SER A 1 319 ? 24.917 -5.121 -23.158 1.00 91.56 319 SER A O 1
ATOM 2605 N N . ILE A 1 320 ? 25.663 -6.956 -24.203 1.00 93.44 320 ILE A N 1
ATOM 2606 C CA . ILE A 1 320 ? 25.976 -6.308 -25.474 1.00 93.44 320 ILE A CA 1
ATOM 2607 C C . ILE A 1 320 ? 25.102 -6.929 -26.547 1.00 93.44 320 ILE A C 1
ATOM 2609 O O . ILE A 1 320 ? 25.200 -8.124 -26.831 1.00 93.44 320 ILE A O 1
ATOM 2613 N N . LYS A 1 321 ? 24.239 -6.095 -27.128 1.00 91.69 321 LYS A N 1
ATOM 2614 C CA . LYS A 1 321 ? 23.198 -6.509 -28.061 1.00 91.69 321 LYS A CA 1
ATOM 2615 C C . LYS A 1 321 ? 23.331 -5.804 -29.400 1.00 91.69 321 LYS A C 1
ATOM 2617 O O . LYS A 1 321 ? 23.447 -4.583 -29.485 1.00 91.69 321 LYS A O 1
ATOM 2622 N N . GLY A 1 322 ? 23.267 -6.584 -30.466 1.00 88.62 322 GLY A N 1
ATOM 2623 C CA . GLY A 1 322 ? 23.381 -6.124 -31.842 1.00 88.62 322 GLY A CA 1
ATOM 2624 C C . GLY A 1 322 ? 22.616 -7.025 -32.798 1.00 88.62 322 GLY A C 1
ATOM 2625 O O . GLY A 1 322 ? 21.926 -7.953 -32.391 1.00 88.62 322 GLY A O 1
ATOM 2626 N N . LYS A 1 323 ? 22.766 -6.798 -34.108 1.00 84.06 323 LYS A N 1
ATOM 2627 C CA . LYS A 1 323 ? 22.086 -7.621 -35.133 1.00 84.06 323 LYS A CA 1
ATOM 2628 C C . LYS A 1 323 ? 22.447 -9.110 -35.061 1.00 84.06 323 LYS A C 1
ATOM 2630 O O . LYS A 1 323 ? 21.671 -9.945 -35.507 1.00 84.06 323 LYS A O 1
ATOM 2635 N N . THR A 1 324 ? 23.648 -9.422 -34.584 1.00 87.19 324 THR A N 1
ATOM 2636 C CA . THR A 1 324 ? 24.185 -10.790 -34.488 1.00 87.19 324 THR A CA 1
ATOM 2637 C C . THR A 1 324 ? 24.980 -10.991 -33.197 1.00 87.19 324 THR A C 1
ATOM 2639 O O . THR A 1 324 ? 25.869 -11.836 -33.165 1.00 87.19 324 THR A O 1
ATOM 2642 N N . THR A 1 325 ? 24.764 -10.133 -32.204 1.00 88.38 325 THR A N 1
ATOM 2643 C CA . THR A 1 325 ? 25.522 -10.112 -30.952 1.00 88.38 325 THR A CA 1
ATOM 2644 C C . THR A 1 325 ? 24.499 -10.161 -29.833 1.00 88.38 325 THR A C 1
ATOM 2646 O O . THR A 1 325 ? 23.601 -9.321 -29.813 1.00 88.38 325 THR A O 1
ATOM 2649 N N . ASP A 1 326 ? 24.609 -11.143 -28.951 1.00 88.94 326 ASP A N 1
ATOM 2650 C CA . ASP A 1 326 ? 23.801 -11.242 -27.739 1.00 88.94 326 ASP A CA 1
ATOM 2651 C C . ASP A 1 326 ? 24.639 -11.965 -26.684 1.00 88.94 326 ASP A C 1
ATOM 2653 O O . ASP A 1 326 ? 24.660 -13.190 -26.619 1.00 88.94 326 ASP A O 1
ATOM 2657 N N . THR A 1 327 ? 25.432 -11.192 -25.943 1.00 88.50 327 THR A N 1
ATOM 2658 C CA . THR A 1 327 ? 26.360 -11.707 -24.928 1.00 88.50 327 THR A CA 1
ATOM 2659 C C . THR A 1 327 ? 26.219 -10.899 -23.650 1.00 88.50 327 THR A C 1
ATOM 2661 O O . THR A 1 327 ? 26.026 -9.683 -23.697 1.00 88.50 327 THR A O 1
ATOM 2664 N N . SER A 1 328 ? 26.396 -11.551 -22.504 1.00 89.00 328 SER A N 1
ATOM 2665 C CA . SER A 1 328 ? 26.451 -10.892 -21.198 1.00 89.00 328 SER A CA 1
ATOM 2666 C C . SER A 1 328 ? 27.781 -11.176 -20.517 1.00 89.00 328 SER A C 1
ATOM 2668 O O . SER A 1 328 ? 28.307 -12.282 -20.607 1.00 89.00 328 SER A O 1
ATOM 2670 N N . THR A 1 329 ? 28.340 -10.177 -19.839 1.00 88.25 329 THR A N 1
ATOM 2671 C CA . THR A 1 329 ? 29.598 -10.318 -19.102 1.00 88.25 329 THR A CA 1
ATOM 2672 C C . THR A 1 329 ? 29.562 -9.530 -17.802 1.00 88.25 329 THR A C 1
ATOM 2674 O O . THR A 1 329 ? 28.963 -8.454 -17.723 1.00 88.25 329 THR A O 1
ATOM 2677 N N . ARG A 1 330 ? 30.218 -10.064 -16.771 1.00 90.75 330 ARG A N 1
ATOM 2678 C CA . ARG A 1 330 ? 30.469 -9.341 -15.525 1.00 90.75 330 ARG A CA 1
ATOM 2679 C C . ARG A 1 330 ? 31.784 -8.588 -15.666 1.00 90.75 330 ARG A C 1
ATOM 2681 O O . ARG A 1 330 ? 32.801 -9.193 -15.986 1.00 90.75 330 ARG A O 1
ATOM 2688 N N . ILE A 1 331 ? 31.775 -7.286 -15.403 1.00 91.50 331 ILE A N 1
ATOM 2689 C CA . ILE A 1 331 ? 32.969 -6.445 -15.502 1.00 91.50 331 ILE A CA 1
ATOM 2690 C C . ILE A 1 331 ? 33.935 -6.838 -14.383 1.00 91.50 331 ILE A C 1
ATOM 2692 O O . ILE A 1 331 ? 33.714 -6.508 -13.219 1.00 91.50 331 ILE A O 1
ATOM 2696 N N . THR A 1 332 ? 34.997 -7.563 -14.723 1.00 90.62 332 THR A N 1
ATOM 2697 C CA . THR A 1 332 ? 36.063 -7.949 -13.783 1.00 90.62 332 THR A CA 1
ATOM 2698 C C . THR A 1 332 ? 37.214 -6.951 -13.767 1.00 90.62 332 THR A C 1
ATOM 2700 O O . THR A 1 332 ? 37.900 -6.818 -12.760 1.00 90.62 332 THR A O 1
ATOM 2703 N N . GLU A 1 333 ? 37.417 -6.249 -14.878 1.00 92.06 333 GLU A N 1
ATOM 2704 C CA . GLU A 1 333 ? 38.447 -5.234 -15.067 1.00 92.06 333 GLU A CA 1
ATOM 2705 C C . GLU A 1 333 ? 37.900 -4.164 -16.017 1.00 92.06 333 GLU A C 1
ATOM 2707 O O . GLU A 1 333 ? 37.179 -4.481 -16.967 1.00 92.06 333 GLU A O 1
ATOM 2712 N N . MET A 1 334 ? 38.231 -2.903 -15.751 1.00 95.31 334 MET A N 1
ATOM 2713 C CA . MET A 1 334 ? 37.836 -1.758 -16.564 1.00 95.31 334 MET A CA 1
ATOM 2714 C C . MET A 1 334 ? 38.980 -0.749 -16.599 1.00 95.31 334 MET A C 1
ATOM 2716 O O . MET A 1 334 ? 39.600 -0.487 -15.565 1.00 95.31 334 MET A O 1
ATOM 2720 N N . ARG A 1 335 ? 39.266 -0.191 -17.778 1.00 94.75 335 ARG A N 1
ATOM 2721 C CA . ARG A 1 335 ? 40.289 0.850 -17.950 1.00 94.75 335 ARG A CA 1
ATOM 2722 C C . ARG A 1 335 ? 39.738 2.079 -18.654 1.00 94.75 335 ARG A C 1
ATOM 2724 O O . ARG A 1 335 ? 38.857 1.928 -19.500 1.00 94.75 335 ARG A O 1
ATOM 2731 N N . ASP A 1 336 ? 40.257 3.253 -18.309 1.00 91.50 336 ASP A N 1
ATOM 2732 C CA . ASP A 1 336 ? 39.965 4.519 -18.994 1.00 91.50 336 ASP A CA 1
ATOM 2733 C C . ASP A 1 336 ? 40.714 4.645 -20.340 1.00 91.50 336 ASP A C 1
ATOM 2735 O O . ASP A 1 336 ? 41.406 3.720 -20.776 1.00 91.50 336 ASP A O 1
ATOM 2739 N N . ASP A 1 337 ? 40.548 5.787 -21.014 1.00 84.56 337 ASP A N 1
ATOM 2740 C CA . ASP A 1 337 ? 41.182 6.099 -22.307 1.00 84.56 337 ASP A CA 1
ATOM 2741 C C . ASP A 1 337 ? 42.718 6.211 -22.206 1.00 84.56 337 ASP A C 1
ATOM 2743 O O . ASP A 1 337 ? 43.431 5.965 -23.178 1.00 84.56 337 ASP A O 1
ATOM 2747 N N . ASP A 1 338 ? 43.233 6.491 -21.004 1.00 85.88 338 ASP A N 1
ATOM 2748 C CA . ASP A 1 338 ? 44.665 6.542 -20.690 1.00 85.88 338 ASP A CA 1
ATOM 2749 C C . ASP A 1 338 ? 45.236 5.156 -20.311 1.00 85.88 338 ASP A C 1
ATOM 2751 O O . ASP A 1 338 ? 46.443 4.996 -20.108 1.00 85.88 338 ASP A O 1
ATOM 2755 N N . GLY A 1 339 ? 44.387 4.124 -20.236 1.00 84.94 339 GLY A N 1
ATOM 2756 C CA . GLY A 1 339 ? 44.764 2.746 -19.921 1.00 84.94 339 GLY A CA 1
ATOM 2757 C C . GLY A 1 339 ? 44.916 2.442 -18.426 1.00 84.94 339 GLY A C 1
ATOM 2758 O O . GLY A 1 339 ? 45.346 1.330 -18.078 1.00 84.94 339 GLY A O 1
ATOM 2759 N N . ASN A 1 340 ? 44.549 3.373 -17.542 1.00 90.81 340 ASN A N 1
ATOM 2760 C CA . ASN A 1 340 ? 44.568 3.173 -16.095 1.00 90.81 340 ASN A CA 1
ATOM 2761 C C . ASN A 1 340 ? 43.408 2.280 -15.665 1.00 90.81 340 ASN A C 1
ATOM 2763 O O . ASN A 1 340 ? 42.293 2.411 -16.162 1.00 90.81 340 ASN A O 1
ATOM 2767 N N . VAL A 1 341 ? 43.651 1.389 -14.703 1.00 92.81 341 VAL A N 1
ATOM 2768 C CA . VAL A 1 341 ? 42.584 0.567 -14.119 1.00 92.81 341 VAL A CA 1
ATOM 2769 C C . VAL A 1 341 ? 41.702 1.444 -13.234 1.00 92.81 341 VAL A C 1
ATOM 2771 O O . VAL A 1 341 ? 42.193 2.100 -12.316 1.00 92.81 341 VAL A O 1
ATOM 2774 N N . ILE A 1 342 ? 40.398 1.420 -13.491 1.00 93.38 342 ILE A N 1
ATOM 2775 C CA . ILE A 1 342 ? 39.403 2.229 -12.790 1.00 93.38 342 ILE A CA 1
ATOM 2776 C C . ILE A 1 342 ? 38.289 1.346 -12.224 1.00 93.38 342 ILE A C 1
ATOM 2778 O O . ILE A 1 342 ? 37.858 0.378 -12.843 1.00 93.38 342 ILE A O 1
ATOM 2782 N N . ASN A 1 343 ? 37.786 1.697 -11.040 1.00 91.19 343 ASN A N 1
ATOM 2783 C CA . ASN A 1 343 ? 36.718 0.933 -10.381 1.00 91.19 343 ASN A CA 1
ATOM 2784 C C . ASN A 1 343 ? 35.308 1.400 -10.774 1.00 91.19 343 ASN A C 1
ATOM 2786 O O . ASN A 1 343 ? 34.346 0.650 -10.614 1.00 91.19 343 ASN A O 1
ATOM 2790 N N . HIS A 1 344 ? 35.181 2.635 -11.263 1.00 91.62 344 HIS A N 1
ATOM 2791 C CA . HIS A 1 344 ? 33.929 3.222 -11.733 1.00 91.62 344 HIS A CA 1
ATOM 2792 C C . HIS A 1 344 ? 34.195 4.327 -12.763 1.00 91.62 344 HIS A C 1
ATOM 2794 O O . HIS A 1 344 ? 35.280 4.908 -12.776 1.00 91.62 344 HIS A O 1
ATOM 2800 N N . VAL A 1 345 ? 33.201 4.628 -13.597 1.00 90.88 345 VAL A N 1
ATOM 2801 C CA . VAL A 1 345 ? 33.185 5.766 -14.526 1.00 90.88 345 VAL A CA 1
ATOM 2802 C C . VAL A 1 345 ? 31.760 6.305 -14.622 1.00 90.88 345 VAL A C 1
ATOM 2804 O O . VAL A 1 345 ? 30.822 5.516 -14.646 1.00 90.88 345 VAL A O 1
ATOM 2807 N N . SER A 1 346 ? 31.580 7.625 -14.682 1.00 85.75 346 SER A N 1
ATOM 2808 C CA . SER A 1 346 ? 30.241 8.230 -14.815 1.00 85.75 346 SER A CA 1
ATOM 2809 C C . SER A 1 346 ? 29.799 8.392 -16.272 1.00 85.75 346 SER A C 1
ATOM 2811 O O . SER A 1 346 ? 28.617 8.314 -16.573 1.00 85.75 346 SER A O 1
ATOM 2813 N N . SER A 1 347 ? 30.745 8.664 -17.174 1.00 90.50 347 SER A N 1
ATOM 2814 C CA . SER A 1 347 ? 30.573 8.673 -18.632 1.00 90.50 347 SER A CA 1
ATOM 2815 C C . SER A 1 347 ? 31.958 8.733 -19.287 1.00 90.50 347 SER A C 1
ATOM 2817 O O . SER A 1 347 ? 32.900 9.221 -18.661 1.00 90.50 347 SER A O 1
ATOM 2819 N N . GLY A 1 348 ? 32.102 8.259 -20.523 1.00 91.50 348 GLY A N 1
ATOM 2820 C CA . GLY A 1 348 ? 33.375 8.312 -21.248 1.00 91.50 348 GLY A CA 1
ATOM 2821 C C . GLY A 1 348 ? 33.684 7.048 -22.042 1.00 91.50 348 GLY A C 1
ATOM 2822 O O . GLY A 1 348 ? 32.807 6.221 -22.287 1.00 91.50 348 GLY A O 1
ATOM 2823 N N . LEU A 1 349 ? 34.935 6.923 -22.480 1.00 94.94 349 LEU A N 1
ATOM 2824 C CA . LEU A 1 349 ? 35.447 5.715 -23.120 1.00 94.94 349 LEU A CA 1
ATOM 2825 C C . LEU A 1 349 ? 36.072 4.806 -22.072 1.00 94.94 349 LEU A C 1
ATOM 2827 O O . LEU A 1 349 ? 36.868 5.251 -21.248 1.00 94.94 349 LEU A O 1
ATOM 2831 N N . ILE A 1 350 ? 35.713 3.530 -22.135 1.00 95.50 350 ILE A N 1
ATOM 2832 C CA . ILE A 1 350 ? 36.312 2.485 -21.317 1.00 95.50 350 ILE A CA 1
ATOM 2833 C C . ILE A 1 350 ? 36.670 1.275 -22.158 1.00 95.50 350 ILE A C 1
ATOM 2835 O O . ILE A 1 350 ? 36.048 1.000 -23.186 1.00 95.50 350 ILE A O 1
ATOM 2839 N N . THR A 1 351 ? 37.634 0.503 -21.677 1.00 95.62 351 THR A N 1
ATOM 2840 C CA . THR A 1 351 ? 37.908 -0.831 -22.197 1.00 95.62 351 THR A CA 1
ATOM 2841 C C . THR A 1 351 ? 37.606 -1.898 -21.157 1.00 95.62 351 THR A C 1
ATOM 2843 O O . THR A 1 351 ? 37.931 -1.736 -19.981 1.00 95.62 351 THR A O 1
ATOM 2846 N N . ILE A 1 352 ? 36.968 -2.985 -21.596 1.00 94.88 352 ILE A N 1
ATOM 2847 C CA . ILE A 1 352 ? 36.642 -4.136 -20.746 1.00 94.88 352 ILE A CA 1
ATOM 2848 C C . ILE A 1 352 ? 36.971 -5.463 -21.454 1.00 94.88 352 ILE A C 1
ATOM 2850 O O . ILE A 1 352 ? 36.825 -5.550 -22.680 1.00 94.88 352 ILE A O 1
ATOM 2854 N N . PRO A 1 353 ? 37.379 -6.513 -20.719 1.00 93.69 353 PRO A N 1
ATOM 2855 C CA . PRO A 1 353 ? 37.535 -7.855 -21.274 1.00 93.69 353 PRO A CA 1
ATOM 2856 C C . PRO A 1 353 ? 36.192 -8.474 -21.690 1.00 93.69 353 PRO A C 1
ATOM 2858 O O . PRO A 1 353 ? 35.236 -8.484 -20.913 1.00 93.69 353 PRO A O 1
ATOM 2861 N N . ILE A 1 354 ? 36.129 -9.027 -22.904 1.00 91.06 354 ILE A N 1
ATOM 2862 C CA . ILE A 1 354 ? 34.971 -9.744 -23.453 1.00 91.06 354 ILE A CA 1
ATOM 2863 C C . ILE A 1 354 ? 35.445 -10.988 -24.208 1.00 91.06 354 ILE A C 1
ATOM 2865 O O . ILE A 1 354 ? 36.251 -10.901 -25.137 1.00 91.06 354 ILE A O 1
ATOM 2869 N N . SER A 1 355 ? 34.909 -12.147 -23.822 1.00 84.00 355 SER A N 1
ATOM 2870 C CA . SER A 1 355 ? 35.231 -13.456 -24.407 1.00 84.00 355 SER A CA 1
ATOM 2871 C C . SER A 1 355 ? 34.646 -13.667 -25.804 1.00 84.00 355 SER A C 1
ATOM 2873 O O . SER A 1 355 ? 35.176 -14.456 -26.583 1.00 84.00 355 SER A O 1
ATOM 2875 N N . GLU A 1 356 ? 33.558 -12.970 -26.127 1.00 88.75 356 GLU A N 1
ATOM 2876 C CA . GLU A 1 356 ? 32.818 -13.125 -27.376 1.00 88.75 356 GLU A CA 1
ATOM 2877 C C . GLU A 1 356 ? 33.021 -11.962 -28.353 1.00 88.75 356 GLU A C 1
ATOM 2879 O O . GLU A 1 356 ? 33.394 -10.843 -27.995 1.00 88.75 356 GLU A O 1
ATOM 2884 N N . LYS A 1 357 ? 32.750 -12.239 -29.633 1.00 91.00 357 LYS A N 1
ATOM 2885 C CA . LYS A 1 357 ? 32.807 -11.243 -30.702 1.00 91.00 357 LYS A CA 1
ATOM 2886 C C . LYS A 1 357 ? 31.709 -10.206 -30.553 1.00 91.00 357 LYS A C 1
ATOM 2888 O O . LYS A 1 357 ? 30.543 -10.520 -30.756 1.00 91.00 357 LYS A O 1
ATOM 2893 N N . VAL A 1 358 ? 32.110 -8.951 -30.374 1.00 94.25 358 VAL A N 1
ATOM 2894 C CA . VAL A 1 358 ? 31.212 -7.789 -30.414 1.00 94.25 358 VAL A CA 1
ATOM 2895 C C . VAL A 1 358 ? 31.548 -6.875 -31.591 1.00 94.25 358 VAL A C 1
ATOM 2897 O O . VAL A 1 358 ? 32.643 -6.936 -32.162 1.00 94.25 358 VAL A O 1
ATOM 2900 N N . ARG A 1 359 ? 30.586 -6.061 -32.026 1.00 93.19 359 ARG A N 1
ATOM 2901 C CA . ARG A 1 359 ? 30.692 -5.212 -33.218 1.00 93.19 359 ARG A CA 1
ATOM 2902 C C . ARG A 1 359 ? 30.509 -3.749 -32.861 1.00 93.19 359 ARG A C 1
ATOM 2904 O O . ARG A 1 359 ? 29.790 -3.395 -31.934 1.00 93.19 359 ARG A O 1
ATOM 2911 N N . LYS A 1 360 ? 31.120 -2.881 -33.665 1.00 94.94 360 LYS A N 1
ATOM 2912 C CA . LYS A 1 360 ? 30.895 -1.440 -33.576 1.00 94.94 360 LYS A CA 1
ATOM 2913 C C . LYS A 1 360 ? 29.399 -1.119 -33.700 1.00 94.94 360 LYS A C 1
ATOM 2915 O O . LYS A 1 360 ? 28.738 -1.619 -34.610 1.00 94.94 360 LYS A O 1
ATOM 2920 N N . ASN A 1 361 ? 28.919 -0.228 -32.837 1.00 92.56 361 ASN A N 1
ATOM 2921 C CA . ASN A 1 361 ? 27.526 0.176 -32.632 1.00 92.56 361 ASN A CA 1
ATOM 2922 C C . ASN A 1 361 ? 26.614 -0.855 -31.956 1.00 92.56 361 ASN A C 1
ATOM 2924 O O . ASN A 1 361 ? 25.426 -0.557 -31.808 1.00 92.56 361 ASN A O 1
ATOM 2928 N N . ASP A 1 362 ? 27.124 -2.013 -31.527 1.00 95.25 362 ASP A N 1
ATOM 2929 C CA . ASP A 1 362 ? 26.350 -2.864 -30.625 1.00 95.25 362 ASP A CA 1
ATOM 2930 C C . ASP A 1 362 ? 26.040 -2.077 -29.348 1.00 95.25 362 ASP A C 1
ATOM 2932 O O . ASP A 1 362 ? 26.860 -1.302 -28.843 1.00 95.25 362 ASP A O 1
ATOM 2936 N N . VAL A 1 363 ? 24.814 -2.228 -28.872 1.00 93.94 363 VAL A N 1
ATOM 2937 C CA . VAL A 1 363 ? 24.271 -1.480 -27.750 1.00 93.94 363 VAL A CA 1
ATOM 2938 C C . VAL A 1 363 ? 24.687 -2.168 -26.465 1.00 93.94 363 VAL A C 1
ATOM 2940 O O . VAL A 1 363 ? 24.551 -3.383 -26.340 1.00 93.94 363 VAL A O 1
ATOM 2943 N N . VAL A 1 364 ? 25.177 -1.387 -25.511 1.00 92.38 364 VAL A N 1
ATOM 2944 C CA . VAL A 1 364 ? 25.522 -1.878 -24.182 1.00 92.38 364 VAL A CA 1
ATOM 2945 C C . VAL A 1 364 ? 24.390 -1.529 -23.242 1.00 92.38 364 VAL A C 1
ATOM 2947 O O . VAL A 1 364 ? 23.979 -0.369 -23.166 1.00 92.38 364 VAL A O 1
ATOM 2950 N N . VAL A 1 365 ? 23.887 -2.543 -22.556 1.00 89.81 365 VAL A N 1
ATOM 2951 C CA . VAL A 1 365 ? 22.746 -2.432 -21.663 1.00 89.81 365 VAL A CA 1
ATOM 2952 C C . VAL A 1 365 ? 23.015 -3.077 -20.315 1.00 89.81 365 VAL A C 1
ATOM 2954 O O . VAL A 1 365 ? 23.853 -3.976 -20.215 1.00 89.81 365 VAL A O 1
ATOM 2957 N N . VAL A 1 366 ? 22.291 -2.626 -19.297 1.00 80.56 366 VAL A N 1
ATOM 2958 C CA . VAL A 1 366 ? 22.312 -3.179 -17.933 1.00 80.56 366 VAL A CA 1
ATOM 2959 C C . VAL A 1 366 ? 20.978 -3.782 -17.552 1.00 80.56 366 VAL A C 1
ATOM 2961 O O . VAL A 1 366 ? 19.944 -3.319 -18.093 1.00 80.56 366 VAL A O 1
#

Foldseek 3Di:
DFKKKKWWWDFDADPCQPVVLVVCVVLCVVQVKFWEWETERRTITIIIMDGPVSVVVVVVVVCVVPPPIDMDMDDDDDTLAPGHHRDYDNDNADQQDDFDLVQFAAEDELVRVQVCVVVVPDAAEEELDAQVQVQQKDFPNYDYQNHNGSNCLLVRVVVCPVQLAGQYEYAYQFCPSRSRNRRSSVVVRRDHYYYYHRGPSNNLVVPFAPRMAHWGQDPTNQRTHPGYHFPDAALVPRHGFNDWAQAQQPVRRDIGTHDPVRCVVLVRHNDVVSSPHPRGHDPDPPPFDQQWWFQDADVVQQKTKIWGQAKDFQQDKKFWADPPGTDIDHFNWKAAPVRDTDGMDGTHIMMGHHPDDDDGGTTITD

Sequence (366 aa):
MRYSIISFYRYHHIEKPELLRDELQGYCTKHDILGRILVGKEGINGACSGKKEVMEEFKSFLQSQFAGLTFREQPYNTHSYHKLVVRVRDEICAFGADVDLQNKGTYIEPTELKKMYENNEDFVIVDARNEYEYDVGKFKNAIKLPIETFREFPDEIMKHPEWKEKKVVLYCTGGIRCEKASAFMKEQGFNNVNHVKGGIINYVNQFPDQEWEGGLFVFDDRLVSDVGENITSCEHCGISEKQFYNCHNLDCDKLFICCKECREKFKTCCSTECNDAPRQRKEIQQPQEIIGKVENWYPKVGVALIKVNEEVKIGQTISIKGKTTDTSTRITEMRDDDGNVINHVSSGLITIPISEKVRKNDVVVV